Protein AF-A0A8T2IB88-F1 (afdb_monomer_lite)

Foldseek 3Di:
DVVLLQVLLQEELVVSLVVVLVVLVVVLVVVLVVVVVVVVVVVVVVVVVVPPPDDDDDDDDDDDDDDDDDDDDDDDDDDDDDPDVCPVVNVVVVVVVVVVVVVSVVLSVLVSVLVSVLSSQSSVLSLQLFCPSDPVSVVVLVVCCVVCVVPPPCPDRVNSNVVSVVVSVVSNVVVVVVSCCVRVPD

Organism: NCBI:txid247094

Secondary structure (DSSP, 8-state):
-HHHHHHHHHS-HHHHHHHHHHHHHHHHHHHHHHHHHHHHHHHHHHHHTTSSS----------------------------------HHHHHHHHHHHHHHHHHHHHHHHHHHHHHHHHHHHHHHHTTSSGGGSHHHHHHHHHHHHH-TTS-S-S-HHHHHHHHHHHHHHHHHHHHHHHHHHHH--

Radius of gyration: 28.81 Å; chains: 1; bounding box: 74×43×74 Å

Structure (mmCIF, N/CA/C/O backbone):
data_AF-A0A8T2IB88-F1
#
_entry.id   AF-A0A8T2IB88-F1
#
loop_
_atom_site.group_PDB
_atom_site.id
_atom_site.type_symbol
_atom_site.label_atom_id
_atom_site.label_alt_id
_atom_site.label_comp_id
_atom_site.label_asym_id
_atom_site.label_entity_id
_atom_site.label_seq_id
_atom_site.pdbx_PDB_ins_code
_atom_site.Cartn_x
_atom_site.Cartn_y
_atom_site.Cartn_z
_atom_site.occupancy
_atom_site.B_iso_or_equiv
_atom_site.auth_seq_id
_atom_site.auth_comp_id
_atom_site.auth_asym_id
_atom_site.auth_atom_id
_atom_site.pdbx_PDB_model_num
ATOM 1 N N . MET A 1 1 ? -0.465 -5.955 -3.921 1.00 89.88 1 MET A N 1
ATOM 2 C CA . MET A 1 1 ? -1.757 -5.593 -3.293 1.00 89.88 1 MET A CA 1
ATOM 3 C C . MET A 1 1 ? -2.020 -6.392 -2.023 1.00 89.88 1 MET A C 1
ATOM 5 O O . MET A 1 1 ? -2.102 -5.782 -0.969 1.00 89.88 1 MET A O 1
ATOM 9 N N . VAL A 1 2 ? -2.064 -7.731 -2.076 1.00 92.62 2 VAL A N 1
ATOM 10 C CA . VAL A 1 2 ? -2.367 -8.585 -0.902 1.00 92.62 2 VAL A CA 1
ATOM 11 C C . VAL A 1 2 ? -1.482 -8.292 0.318 1.00 92.62 2 VAL A C 1
ATOM 13 O O . VAL A 1 2 ? -2.005 -8.041 1.396 1.00 92.62 2 VAL A O 1
ATOM 16 N N . VAL A 1 3 ? -0.155 -8.247 0.145 1.00 93.69 3 VAL A N 1
ATOM 17 C CA . VAL A 1 3 ? 0.789 -7.968 1.247 1.00 93.69 3 VAL A CA 1
ATOM 18 C C . VAL A 1 3 ? 0.534 -6.595 1.874 1.00 93.69 3 VAL A C 1
ATOM 20 O O . VAL A 1 3 ? 0.468 -6.469 3.091 1.00 93.69 3 VAL A O 1
ATOM 23 N N . THR A 1 4 ? 0.336 -5.569 1.044 1.00 94.50 4 THR A N 1
ATOM 24 C CA . THR A 1 4 ? 0.032 -4.207 1.496 1.00 94.50 4 THR A CA 1
ATOM 25 C C . THR A 1 4 ? -1.273 -4.161 2.291 1.00 94.50 4 THR A C 1
ATOM 27 O O . THR A 1 4 ? -1.300 -3.576 3.366 1.00 94.50 4 THR A O 1
ATOM 30 N N . ALA A 1 5 ? -2.336 -4.814 1.812 1.00 94.25 5 ALA A N 1
ATOM 31 C CA . ALA A 1 5 ? -3.612 -4.870 2.524 1.00 94.25 5 ALA A CA 1
ATOM 32 C C . ALA A 1 5 ? -3.492 -5.614 3.863 1.00 94.25 5 ALA A C 1
ATOM 34 O O . ALA A 1 5 ? -4.027 -5.163 4.871 1.00 94.25 5 ALA A O 1
ATOM 35 N N . PHE A 1 6 ? -2.732 -6.712 3.894 1.00 93.56 6 PHE A N 1
ATOM 36 C CA . PHE A 1 6 ? -2.493 -7.475 5.115 1.00 93.56 6 PHE A CA 1
ATOM 37 C C . PHE A 1 6 ? -1.714 -6.676 6.165 1.00 93.56 6 PHE A C 1
ATOM 39 O O . PHE A 1 6 ? -2.091 -6.679 7.330 1.00 93.56 6 PHE A O 1
ATOM 46 N N . LEU A 1 7 ? -0.656 -5.954 5.781 1.00 92.75 7 LEU A N 1
ATOM 47 C CA . LEU A 1 7 ? 0.060 -5.100 6.735 1.00 92.75 7 LEU A CA 1
ATOM 48 C C . LEU A 1 7 ? -0.817 -3.949 7.237 1.00 92.75 7 LEU A C 1
ATOM 50 O O . LEU A 1 7 ? -0.821 -3.663 8.432 1.00 92.75 7 LEU A O 1
ATOM 54 N N . SER A 1 8 ? -1.610 -3.344 6.348 1.00 93.62 8 SER A N 1
ATOM 55 C CA . SER A 1 8 ? -2.508 -2.234 6.692 1.00 93.62 8 SER A CA 1
ATOM 56 C C . SER A 1 8 ? -3.683 -2.632 7.586 1.00 93.62 8 SER A C 1
ATOM 58 O O . SER A 1 8 ? -4.371 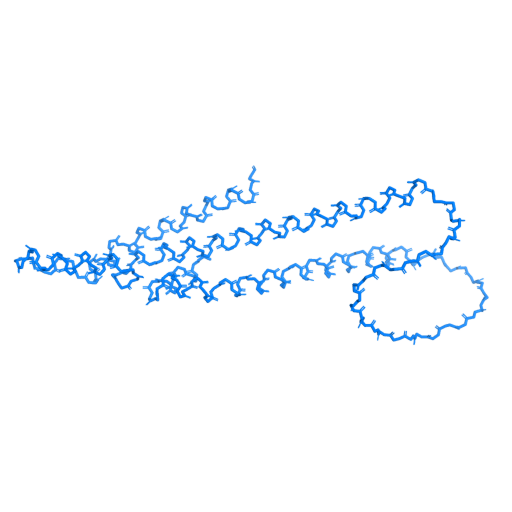-1.777 8.128 1.00 93.62 8 SER A O 1
ATOM 60 N N . MET A 1 9 ? -3.934 -3.929 7.748 1.00 92.38 9 MET A N 1
ATOM 61 C CA . MET A 1 9 ? -4.892 -4.427 8.728 1.00 92.38 9 MET A CA 1
ATOM 62 C C . MET A 1 9 ? -4.391 -4.211 10.166 1.00 92.38 9 MET A C 1
ATOM 64 O O . MET A 1 9 ? -5.177 -3.990 11.085 1.00 92.38 9 MET A O 1
ATOM 68 N N . TRP A 1 10 ? -3.083 -4.302 10.390 1.00 90.38 10 TRP A N 1
ATOM 69 C CA . TRP A 1 10 ? -2.493 -4.239 11.732 1.00 90.38 10 TRP A CA 1
ATOM 70 C C . TRP A 1 10 ? -1.822 -2.897 12.011 1.00 90.38 10 TRP A C 1
ATOM 72 O O . TRP A 1 10 ? -1.697 -2.485 13.162 1.00 90.38 10 TRP A O 1
ATOM 82 N N . ILE A 1 11 ? -1.394 -2.221 10.950 1.00 89.56 11 ILE A N 1
ATOM 83 C CA . ILE A 1 11 ? -0.665 -0.958 10.970 1.00 89.56 11 ILE A CA 1
ATOM 84 C C . ILE A 1 11 ? -1.521 0.106 10.275 1.00 89.56 11 ILE A C 1
ATOM 86 O O . ILE A 1 11 ? -2.356 -0.208 9.436 1.00 89.56 11 ILE A O 1
ATOM 90 N N . SER A 1 12 ? -1.307 1.385 10.584 1.00 90.38 12 SER A N 1
ATOM 91 C CA . SER A 1 12 ? -2.026 2.468 9.909 1.00 90.38 12 SER A CA 1
ATOM 92 C C . SER A 1 12 ? -1.757 2.512 8.395 1.00 90.38 12 SER A C 1
ATOM 94 O O . SER A 1 12 ? -0.654 2.222 7.916 1.00 90.38 12 SER A O 1
ATOM 96 N N . ASN A 1 13 ? -2.760 2.957 7.631 1.00 92.00 13 ASN A N 1
ATOM 97 C CA . ASN A 1 13 ? -2.681 3.082 6.169 1.00 92.00 13 ASN A CA 1
ATOM 98 C C . ASN A 1 13 ? -1.503 3.959 5.709 1.00 92.00 13 ASN A C 1
ATOM 100 O O . ASN A 1 13 ? -0.810 3.625 4.744 1.00 92.00 13 ASN A O 1
ATOM 104 N N . THR A 1 14 ? -1.242 5.062 6.420 1.00 92.50 14 THR A N 1
ATOM 105 C CA . THR A 1 14 ? -0.141 5.986 6.111 1.00 92.50 14 THR A CA 1
ATOM 106 C C . THR A 1 14 ? 1.219 5.321 6.297 1.00 92.50 14 THR A C 1
ATOM 108 O O . THR A 1 14 ? 2.061 5.407 5.406 1.00 92.50 14 THR A O 1
ATOM 111 N N . ALA A 1 15 ? 1.432 4.616 7.413 1.00 93.19 15 ALA A N 1
ATOM 112 C CA . ALA A 1 15 ? 2.696 3.931 7.673 1.00 93.19 15 ALA A CA 1
ATOM 113 C C . ALA A 1 15 ? 2.935 2.798 6.665 1.00 93.19 15 ALA A C 1
ATOM 115 O O . ALA A 1 15 ? 4.022 2.693 6.099 1.00 93.19 15 ALA A O 1
ATOM 116 N N . THR A 1 16 ? 1.899 2.015 6.359 1.00 94.12 16 THR A N 1
ATOM 117 C CA . THR A 1 16 ? 1.983 0.944 5.358 1.00 94.12 16 THR A CA 1
ATOM 118 C C . THR A 1 16 ? 2.341 1.487 3.974 1.00 94.12 16 THR A C 1
ATOM 120 O O . THR A 1 16 ? 3.211 0.938 3.300 1.00 94.12 16 THR A O 1
ATOM 123 N N . THR A 1 17 ? 1.722 2.595 3.557 1.00 94.12 17 THR A N 1
ATOM 124 C CA . THR A 1 17 ? 2.010 3.236 2.263 1.00 94.12 17 THR A CA 1
ATOM 125 C C . THR A 1 17 ? 3.437 3.782 2.216 1.00 94.12 17 THR A C 1
ATOM 127 O O . THR A 1 17 ? 4.157 3.526 1.252 1.00 94.12 17 THR A O 1
ATOM 130 N N . ALA A 1 18 ? 3.876 4.472 3.272 1.00 94.81 18 ALA A N 1
ATOM 131 C CA . ALA A 1 18 ? 5.227 5.021 3.365 1.00 94.81 18 ALA A CA 1
ATOM 132 C C . ALA A 1 18 ? 6.314 3.933 3.296 1.00 94.81 18 ALA A C 1
ATOM 134 O O . ALA A 1 18 ? 7.364 4.158 2.701 1.00 94.81 18 ALA A O 1
ATOM 135 N N . MET A 1 19 ? 6.053 2.745 3.851 1.00 94.88 19 MET A N 1
ATOM 136 C CA . MET A 1 19 ? 6.965 1.599 3.761 1.00 94.88 19 MET A CA 1
ATOM 137 C C . MET A 1 19 ? 6.926 0.920 2.388 1.00 94.88 19 MET A C 1
ATOM 139 O O . MET A 1 19 ? 7.962 0.522 1.860 1.00 94.88 19 MET A O 1
ATOM 143 N N . MET A 1 20 ? 5.738 0.770 1.800 1.00 94.50 20 M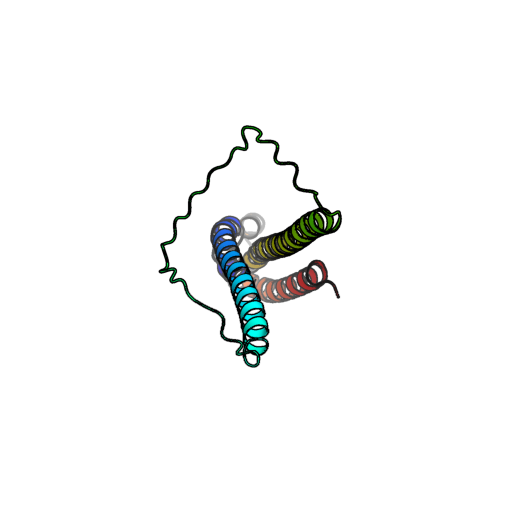ET A N 1
ATOM 144 C CA . MET A 1 20 ? 5.552 -0.018 0.578 1.00 94.50 20 MET A CA 1
ATOM 145 C C . MET A 1 20 ? 5.894 0.733 -0.708 1.00 94.50 20 MET A C 1
ATOM 147 O O . MET A 1 20 ? 6.270 0.086 -1.684 1.00 94.50 20 MET A O 1
ATOM 151 N N . ILE A 1 21 ? 5.799 2.067 -0.738 1.00 93.25 21 ILE A N 1
ATOM 152 C CA . ILE A 1 21 ? 6.129 2.847 -1.941 1.00 93.25 21 ILE A CA 1
ATOM 153 C C . ILE A 1 21 ? 7.610 2.703 -2.344 1.00 93.25 21 ILE A C 1
ATOM 155 O O . ILE A 1 21 ? 7.847 2.336 -3.495 1.00 93.25 21 ILE A O 1
ATOM 159 N N . PRO A 1 22 ? 8.604 2.894 -1.453 1.00 92.94 22 PRO A N 1
ATOM 160 C CA . PRO A 1 22 ? 10.012 2.713 -1.816 1.00 92.94 22 PRO A CA 1
ATOM 161 C C . PRO A 1 22 ? 10.334 1.281 -2.263 1.00 92.94 22 PRO A C 1
ATOM 163 O O . PRO A 1 22 ? 11.085 1.079 -3.213 1.00 92.94 22 PRO A O 1
ATOM 166 N N . ILE A 1 23 ? 9.720 0.276 -1.624 1.00 93.19 23 ILE A N 1
ATOM 167 C CA . ILE A 1 23 ? 9.876 -1.137 -2.006 1.00 93.19 23 ILE A CA 1
ATOM 168 C C . ILE A 1 23 ? 9.337 -1.364 -3.420 1.00 93.19 23 ILE A C 1
ATOM 170 O O . ILE A 1 23 ? 9.992 -1.994 -4.247 1.00 93.19 23 ILE A O 1
ATOM 174 N N . ALA A 1 24 ? 8.153 -0.830 -3.714 1.00 92.12 24 ALA A N 1
ATOM 175 C CA . ALA A 1 24 ? 7.556 -0.933 -5.035 1.00 92.12 24 ALA A CA 1
ATOM 176 C C . ALA A 1 24 ? 8.417 -0.256 -6.113 1.00 92.12 24 ALA A C 1
ATOM 178 O O . ALA A 1 24 ? 8.583 -0.820 -7.192 1.00 92.12 24 ALA A O 1
ATOM 179 N N . GLN A 1 25 ? 8.994 0.912 -5.816 1.00 90.25 25 GLN A N 1
ATOM 180 C CA . GLN A 1 25 ? 9.905 1.611 -6.727 1.00 90.25 25 GLN A CA 1
ATOM 181 C C . GLN A 1 25 ? 11.167 0.790 -7.000 1.00 90.25 25 GLN A C 1
ATOM 183 O O . GLN A 1 25 ? 11.501 0.570 -8.161 1.00 90.25 25 GLN A O 1
ATOM 188 N N . ALA A 1 26 ? 11.800 0.246 -5.958 1.00 93.56 26 ALA A N 1
ATOM 189 C CA . ALA A 1 26 ? 12.986 -0.594 -6.107 1.00 93.56 26 ALA A CA 1
ATOM 190 C C . ALA A 1 26 ? 12.715 -1.842 -6.968 1.00 93.56 26 ALA A C 1
ATOM 192 O O . ALA A 1 26 ? 13.531 -2.210 -7.812 1.00 93.56 26 ALA A O 1
ATOM 193 N N . VAL A 1 27 ? 11.551 -2.482 -6.800 1.00 92.06 27 VAL A N 1
ATOM 194 C CA . VAL A 1 27 ? 11.149 -3.617 -7.648 1.00 92.06 27 VAL A CA 1
ATOM 195 C C . VAL A 1 27 ? 10.947 -3.171 -9.097 1.00 92.06 27 VAL A C 1
ATOM 197 O O . VAL A 1 27 ? 11.401 -3.855 -10.011 1.00 92.06 27 VAL A O 1
ATOM 200 N N . LEU A 1 28 ? 10.317 -2.018 -9.335 1.00 89.56 28 LEU A N 1
ATOM 201 C CA . LEU A 1 28 ? 10.118 -1.505 -10.693 1.00 89.56 28 LEU A CA 1
ATOM 202 C C . LEU A 1 28 ? 11.426 -1.147 -11.399 1.00 89.56 28 LEU A C 1
ATOM 204 O O . LEU A 1 28 ? 11.569 -1.428 -12.588 1.00 89.56 28 LEU A O 1
ATOM 208 N N . GLU A 1 29 ? 12.385 -0.569 -10.681 1.00 89.00 29 GLU A N 1
ATOM 209 C CA . GLU A 1 29 ? 13.720 -0.278 -11.211 1.00 89.00 29 GLU A CA 1
ATOM 210 C C . GLU A 1 29 ? 14.463 -1.560 -11.602 1.00 89.00 29 GLU A C 1
ATOM 212 O O . GLU A 1 29 ? 15.104 -1.617 -12.657 1.00 89.00 29 GLU A O 1
ATOM 217 N N . GLN A 1 30 ? 14.335 -2.623 -10.802 1.00 90.88 30 GLN A N 1
ATOM 218 C CA . GLN A 1 30 ? 14.911 -3.929 -11.126 1.00 90.88 30 GLN A CA 1
ATOM 219 C C . GLN A 1 30 ? 14.253 -4.569 -12.352 1.00 90.88 30 GLN A C 1
ATOM 221 O O . GLN A 1 30 ? 14.957 -5.147 -13.185 1.00 90.88 30 GLN A O 1
ATOM 226 N N . LEU A 1 31 ? 12.929 -4.451 -12.492 1.00 88.88 31 LEU A N 1
ATOM 227 C CA . LEU A 1 31 ? 12.202 -4.954 -13.660 1.00 88.88 31 LEU A CA 1
ATOM 228 C C . LEU A 1 31 ? 12.637 -4.222 -14.935 1.00 88.88 31 LEU A C 1
ATOM 230 O O . LEU A 1 31 ? 13.016 -4.874 -15.906 1.00 88.88 31 LEU A O 1
ATOM 234 N N . TYR A 1 32 ? 12.696 -2.890 -14.899 1.00 86.75 32 TYR A N 1
ATOM 235 C CA . TYR A 1 32 ? 13.140 -2.081 -16.037 1.00 86.75 32 TYR A CA 1
ATOM 236 C C . TYR A 1 32 ? 14.591 -2.392 -16.440 1.00 86.75 32 TYR A C 1
ATOM 238 O O . TYR A 1 32 ? 14.895 -2.624 -17.612 1.00 86.75 32 TYR A O 1
ATOM 246 N N . SER A 1 33 ? 15.485 -2.501 -15.452 1.00 86.12 33 SER A N 1
ATOM 247 C CA . SER A 1 33 ? 16.889 -2.873 -15.678 1.00 86.12 33 SER A CA 1
ATOM 248 C C . SER A 1 33 ? 17.041 -4.278 -16.273 1.00 86.12 33 SER A C 1
ATOM 250 O O . SER A 1 33 ? 18.004 -4.557 -16.990 1.00 86.12 33 SER A O 1
ATOM 252 N N . SER A 1 34 ? 16.114 -5.187 -15.962 1.00 87.44 34 SER A N 1
ATOM 253 C CA . SER A 1 34 ? 16.112 -6.555 -16.487 1.00 87.44 34 SER A CA 1
ATOM 254 C C . SER A 1 34 ? 15.649 -6.599 -17.945 1.00 87.44 34 SER A C 1
ATOM 256 O O . SER A 1 34 ? 16.287 -7.270 -18.756 1.00 87.44 34 SER A O 1
ATOM 258 N N . GLU A 1 35 ? 14.612 -5.836 -18.309 1.00 82.50 35 GLU A N 1
ATOM 259 C CA . GLU A 1 35 ? 14.147 -5.712 -19.700 1.00 82.50 35 GLU A CA 1
ATOM 260 C C . GLU A 1 35 ? 15.239 -5.156 -20.623 1.00 82.50 35 GLU A C 1
ATOM 262 O O . GLU A 1 35 ? 15.422 -5.636 -21.745 1.00 82.50 35 GLU A O 1
ATOM 267 N N . GLU A 1 36 ? 16.018 -4.181 -20.148 1.00 79.31 36 GLU A N 1
ATOM 268 C CA . GLU A 1 36 ? 17.096 -3.584 -20.936 1.00 79.31 36 GLU A CA 1
ATOM 269 C C . GLU A 1 36 ? 18.233 -4.583 -21.219 1.00 79.31 36 GLU A C 1
ATOM 271 O O . GLU A 1 36 ? 18.754 -4.638 -22.337 1.00 79.31 36 GLU A O 1
ATOM 276 N N . LYS A 1 37 ? 18.588 -5.424 -20.236 1.00 78.62 37 LYS A N 1
ATOM 277 C CA . LYS A 1 37 ? 19.604 -6.481 -20.390 1.00 78.62 37 LYS A CA 1
ATOM 278 C C . LYS A 1 37 ? 19.161 -7.567 -21.365 1.00 78.62 37 LYS A C 1
ATOM 280 O O . LYS A 1 37 ? 19.954 -7.984 -22.206 1.00 78.62 37 LYS A O 1
ATOM 285 N N . VAL A 1 38 ? 17.905 -8.009 -21.274 1.00 81.00 38 VAL A N 1
ATOM 286 C CA . VAL A 1 38 ? 17.342 -9.011 -22.193 1.00 81.00 38 VAL A CA 1
ATOM 287 C C . VAL A 1 38 ? 17.329 -8.476 -23.623 1.00 81.00 38 VAL A C 1
ATOM 289 O O . VAL A 1 38 ? 17.762 -9.175 -24.537 1.00 81.00 38 VAL A O 1
ATOM 292 N N . ASN A 1 39 ? 16.920 -7.220 -23.816 1.00 75.62 39 ASN A N 1
ATOM 293 C CA . ASN A 1 39 ? 16.900 -6.591 -25.135 1.00 75.62 39 ASN A CA 1
ATOM 294 C C . ASN A 1 39 ? 18.317 -6.487 -25.738 1.00 75.62 39 ASN A C 1
ATOM 296 O O . ASN A 1 39 ? 18.539 -6.922 -26.865 1.00 75.62 39 ASN A O 1
ATOM 300 N N . LYS A 1 40 ? 19.310 -6.028 -24.958 1.00 74.19 40 LYS A N 1
ATOM 301 C CA . LYS A 1 40 ? 20.722 -5.979 -25.392 1.00 74.19 40 LYS A CA 1
ATOM 302 C C . LYS A 1 40 ? 21.282 -7.365 -25.727 1.00 74.19 40 LYS A C 1
ATOM 304 O O . LYS A 1 40 ? 21.953 -7.523 -26.743 1.00 74.19 40 LYS A O 1
ATOM 309 N N . ASN A 1 41 ? 20.982 -8.382 -24.919 1.00 71.62 41 ASN A N 1
ATOM 310 C CA . ASN A 1 41 ? 21.438 -9.748 -25.179 1.00 71.62 41 ASN A CA 1
ATOM 311 C C . ASN A 1 41 ? 20.790 -10.348 -26.427 1.00 71.62 41 ASN A C 1
ATOM 313 O O . ASN A 1 41 ? 21.475 -11.046 -27.171 1.00 71.62 41 ASN A O 1
ATOM 317 N N . SER A 1 42 ? 19.511 -10.061 -26.684 1.00 61.94 42 SER A N 1
ATOM 318 C CA . SER A 1 42 ? 18.811 -10.522 -27.885 1.00 61.94 42 SER A CA 1
ATOM 319 C C . SER A 1 42 ? 19.404 -9.893 -29.150 1.00 61.94 42 SER A C 1
ATOM 321 O O . SER A 1 42 ? 19.744 -10.620 -30.076 1.00 61.94 42 SER A O 1
ATOM 323 N N . VAL A 1 43 ? 19.676 -8.581 -29.143 1.00 58.50 43 VAL A N 1
ATOM 324 C CA . VAL A 1 43 ? 20.359 -7.878 -30.249 1.00 58.50 43 VAL A CA 1
ATOM 325 C C . VAL A 1 43 ? 21.778 -8.421 -30.481 1.00 58.50 43 VAL A C 1
ATOM 327 O O . VAL A 1 43 ? 22.194 -8.632 -31.624 1.00 58.50 43 VAL A O 1
ATOM 330 N N . ASN A 1 44 ? 22.513 -8.729 -29.410 1.00 53.91 44 ASN A N 1
ATOM 331 C CA . ASN A 1 44 ? 23.854 -9.309 -29.511 1.00 53.91 44 ASN A CA 1
ATOM 332 C C . ASN A 1 44 ? 23.841 -10.769 -30.008 1.00 53.91 44 ASN A C 1
ATOM 334 O O . ASN A 1 44 ? 24.767 -11.178 -30.710 1.00 53.91 44 ASN A O 1
ATOM 338 N N . SER A 1 45 ? 22.797 -11.551 -29.706 1.00 49.09 45 SER A N 1
ATOM 339 C CA . SER A 1 45 ? 22.650 -12.936 -30.191 1.00 49.09 45 SER A CA 1
ATOM 340 C C . SER A 1 45 ? 22.144 -13.011 -31.637 1.00 49.09 45 SER A C 1
ATOM 342 O O . SER A 1 45 ? 22.663 -13.827 -32.393 1.00 49.09 45 SER A O 1
ATOM 344 N N . THR A 1 46 ? 21.292 -12.084 -32.100 1.00 44.56 46 THR A N 1
ATOM 345 C CA . THR A 1 46 ? 20.967 -11.974 -33.544 1.00 44.56 46 THR A CA 1
ATOM 346 C C . THR A 1 46 ? 22.154 -11.471 -34.375 1.00 44.56 46 THR A C 1
ATOM 348 O O . THR A 1 46 ? 22.279 -11.798 -35.553 1.00 44.56 46 THR A O 1
ATOM 351 N N . THR A 1 47 ? 23.059 -10.700 -33.765 1.00 42.97 47 THR A N 1
ATOM 352 C CA . THR A 1 47 ? 24.316 -10.265 -34.401 1.00 42.97 47 THR A CA 1
ATOM 353 C C . THR A 1 47 ? 25.390 -11.362 -34.389 1.00 42.97 47 THR A C 1
ATOM 355 O O . THR A 1 47 ? 26.323 -11.311 -35.191 1.00 42.97 47 THR A O 1
ATOM 358 N N . SER A 1 48 ? 25.260 -12.369 -33.518 1.00 37.59 48 SER A N 1
ATOM 359 C CA . SER A 1 48 ? 26.169 -13.524 -33.469 1.00 37.59 48 SER A CA 1
ATOM 360 C C . SER A 1 48 ? 25.760 -14.617 -34.464 1.00 37.59 48 SER A C 1
ATOM 362 O O . SER A 1 48 ? 26.631 -15.203 -35.092 1.00 37.59 48 SER A O 1
ATOM 364 N N . GLU A 1 49 ? 24.462 -14.801 -34.735 1.00 35.78 49 GLU A N 1
ATOM 365 C CA . GLU A 1 49 ? 23.985 -15.715 -35.794 1.00 35.78 49 GLU A CA 1
ATOM 366 C C . GLU A 1 49 ? 24.208 -15.188 -37.229 1.00 35.78 49 GLU A C 1
ATOM 368 O O . GLU A 1 49 ? 24.089 -15.937 -38.194 1.00 35.78 49 GLU A O 1
ATOM 373 N N . LYS A 1 50 ? 24.595 -13.915 -37.396 1.00 32.09 50 LYS A N 1
ATOM 374 C CA . LYS A 1 50 ? 25.017 -13.340 -38.690 1.00 32.09 50 LYS A CA 1
ATOM 375 C C . LYS A 1 50 ? 26.533 -13.173 -38.846 1.00 32.09 50 LYS A C 1
ATOM 377 O O . LYS A 1 50 ? 26.967 -12.552 -39.812 1.00 32.09 50 LYS A O 1
ATOM 382 N N . ARG A 1 51 ? 27.353 -13.707 -37.932 1.00 36.41 51 ARG A N 1
ATOM 383 C CA . ARG A 1 51 ? 28.821 -13.547 -37.979 1.00 36.41 51 ARG A CA 1
ATOM 384 C C . ARG A 1 51 ? 29.626 -14.838 -38.158 1.00 36.41 51 ARG A C 1
ATOM 386 O O . ARG A 1 51 ? 30.813 -14.850 -37.856 1.00 36.41 51 ARG A O 1
ATOM 393 N N . GLU A 1 52 ? 29.028 -15.880 -38.736 1.00 33.06 52 GLU A N 1
ATOM 394 C CA . GLU A 1 52 ? 29.730 -17.136 -39.051 1.00 33.06 52 GLU A CA 1
ATOM 395 C C . GLU A 1 52 ? 29.542 -17.603 -40.511 1.00 33.06 52 GLU A C 1
ATOM 397 O O . GLU A 1 52 ? 29.193 -18.748 -40.761 1.00 33.06 52 GLU A O 1
ATOM 402 N N . TYR A 1 53 ? 29.776 -16.720 -41.498 1.00 31.30 53 TYR A N 1
ATOM 403 C CA . TYR A 1 53 ? 30.203 -17.118 -42.859 1.00 31.30 53 TYR A CA 1
ATOM 404 C C . TYR A 1 53 ? 30.804 -15.959 -43.683 1.00 31.30 53 TYR A C 1
ATOM 406 O O . TYR A 1 53 ? 30.442 -15.751 -44.829 1.00 31.30 53 TYR A O 1
ATOM 414 N N . GLU A 1 54 ? 31.783 -15.206 -43.180 1.00 29.97 54 GLU A N 1
ATOM 415 C CA . GLU A 1 54 ? 32.678 -14.510 -44.125 1.00 29.97 54 GLU A CA 1
ATOM 416 C C . GLU A 1 54 ? 34.084 -14.375 -43.547 1.00 29.97 54 GLU A C 1
ATOM 418 O O . GLU A 1 54 ? 34.460 -13.390 -42.918 1.00 29.97 54 GLU A O 1
ATOM 423 N N . THR A 1 55 ? 34.880 -15.428 -43.741 1.00 29.14 55 THR A N 1
ATOM 424 C CA . THR A 1 55 ? 36.337 -15.323 -43.661 1.00 29.14 55 THR A CA 1
ATOM 425 C C . THR A 1 55 ? 36.825 -14.714 -44.970 1.00 29.14 55 THR A C 1
ATOM 427 O O . THR A 1 55 ? 36.951 -15.422 -45.964 1.00 29.14 55 THR A O 1
ATOM 430 N N . THR A 1 56 ? 37.138 -13.419 -44.964 1.00 28.64 56 THR A N 1
ATOM 431 C CA . THR A 1 56 ? 38.085 -12.847 -45.928 1.00 28.64 56 THR A CA 1
ATOM 432 C C . THR A 1 56 ? 39.213 -12.175 -45.157 1.00 28.64 56 THR A C 1
ATOM 434 O O . THR A 1 56 ? 39.022 -11.211 -44.421 1.00 28.64 56 THR A O 1
ATOM 437 N N . MET A 1 57 ? 40.403 -12.750 -45.303 1.00 38.81 57 MET A N 1
ATOM 438 C CA . MET A 1 57 ? 41.659 -12.294 -44.718 1.00 38.81 57 MET A CA 1
ATOM 439 C C . MET A 1 57 ? 42.115 -10.991 -45.386 1.00 38.81 57 MET A C 1
ATOM 441 O O . MET A 1 57 ? 42.490 -11.044 -46.553 1.00 38.81 57 MET A O 1
ATOM 445 N N . VAL A 1 58 ? 42.196 -9.862 -44.667 1.00 35.06 58 VAL A N 1
ATOM 446 C CA . VAL A 1 58 ? 43.076 -8.737 -45.055 1.00 35.06 58 VAL A CA 1
ATOM 447 C C . VAL A 1 58 ? 43.675 -8.043 -43.822 1.00 35.06 58 VAL A C 1
ATOM 449 O O . VAL A 1 58 ? 43.033 -7.263 -43.133 1.00 35.06 58 VAL A O 1
ATOM 452 N N . ASN A 1 59 ? 44.953 -8.355 -43.600 1.00 33.22 59 ASN A N 1
ATOM 453 C CA . ASN A 1 59 ? 46.054 -7.472 -43.205 1.00 33.22 59 ASN A CA 1
ATOM 454 C C . ASN A 1 59 ? 45.896 -6.505 -42.002 1.00 33.22 59 ASN A C 1
ATOM 456 O O . ASN A 1 59 ? 45.572 -5.334 -42.155 1.00 33.22 59 ASN A O 1
ATOM 460 N N . GLY A 1 60 ? 46.325 -6.986 -40.830 1.00 39.06 60 GLY A N 1
ATOM 461 C CA . GLY A 1 60 ? 47.355 -6.331 -40.010 1.00 39.06 60 GLY A CA 1
ATOM 462 C C . GLY A 1 60 ? 47.096 -4.935 -39.427 1.00 39.06 60 GLY A C 1
ATOM 463 O O . GLY A 1 60 ? 47.594 -3.953 -39.963 1.00 39.06 60 GLY A O 1
ATOM 464 N N . ASN A 1 61 ? 46.518 -4.869 -38.223 1.00 27.86 61 ASN A N 1
ATOM 465 C CA . ASN A 1 61 ? 47.118 -4.195 -37.058 1.00 27.86 61 ASN A CA 1
ATOM 466 C C . ASN A 1 61 ? 46.300 -4.445 -35.774 1.00 27.86 61 ASN A C 1
ATOM 468 O O . ASN A 1 61 ? 45.087 -4.615 -35.772 1.00 27.86 61 ASN A O 1
ATOM 472 N N . MET A 1 62 ? 47.034 -4.557 -34.672 1.00 30.56 62 MET A N 1
ATOM 473 C CA . MET A 1 62 ? 46.590 -4.996 -33.353 1.00 30.56 62 MET A CA 1
ATOM 474 C C . MET A 1 62 ? 46.023 -3.819 -32.552 1.00 30.56 62 MET A C 1
ATOM 476 O O . MET A 1 62 ? 46.708 -2.813 -32.393 1.00 30.56 62 MET A O 1
ATOM 480 N N . THR A 1 63 ? 44.829 -3.959 -31.973 1.00 28.38 63 THR A N 1
ATOM 481 C CA . THR A 1 63 ? 44.365 -3.071 -30.894 1.00 28.38 63 THR A CA 1
ATOM 482 C C . THR A 1 63 ? 43.955 -3.888 -29.668 1.00 28.38 63 THR A C 1
ATOM 484 O O . THR A 1 63 ? 43.053 -4.720 -29.707 1.00 28.38 63 THR A O 1
ATOM 487 N N . ILE A 1 64 ? 44.701 -3.673 -28.583 1.00 31.66 64 ILE A N 1
ATOM 488 C CA . ILE A 1 64 ? 44.500 -4.222 -27.234 1.00 31.66 64 ILE A CA 1
ATOM 489 C C . ILE A 1 64 ? 43.503 -3.306 -26.488 1.00 31.66 64 ILE A C 1
ATOM 491 O O . ILE A 1 64 ? 43.531 -2.094 -26.714 1.00 31.66 64 ILE A O 1
ATOM 495 N N . PRO A 1 65 ? 42.611 -3.840 -25.627 1.00 37.88 65 PRO A N 1
ATOM 496 C CA . PRO A 1 65 ? 41.466 -3.101 -25.100 1.00 37.88 65 PRO A CA 1
ATOM 497 C C . PRO A 1 65 ? 41.851 -2.215 -23.908 1.00 37.88 65 PRO A C 1
ATOM 499 O O . PRO A 1 65 ? 42.629 -2.628 -23.049 1.00 37.88 65 PRO A O 1
ATOM 502 N N . ALA A 1 66 ? 41.256 -1.023 -23.806 1.00 32.03 66 ALA A N 1
ATOM 503 C CA . ALA A 1 66 ? 41.428 -0.135 -22.656 1.00 32.03 66 ALA A CA 1
ATOM 504 C C . ALA A 1 66 ? 40.079 0.388 -22.123 1.00 32.03 66 ALA A C 1
ATOM 506 O O . ALA A 1 66 ? 39.455 1.265 -22.705 1.00 32.03 66 ALA A O 1
ATOM 507 N N . GLN A 1 67 ? 39.670 -0.241 -21.016 1.00 25.53 67 GLN A N 1
ATOM 508 C CA . GLN A 1 67 ? 39.078 0.283 -19.773 1.00 25.53 67 GLN A CA 1
ATOM 509 C C . GLN A 1 67 ? 37.907 1.291 -19.772 1.00 25.53 67 GLN A C 1
ATOM 511 O O . GLN A 1 67 ? 37.918 2.366 -20.354 1.00 25.53 67 GLN A O 1
ATOM 516 N N . SER A 1 68 ? 36.927 0.927 -18.940 1.00 34.00 68 SER A N 1
ATOM 517 C CA . SER A 1 68 ? 35.755 1.672 -18.481 1.00 34.00 68 SER A CA 1
ATOM 518 C C . SER A 1 68 ? 36.081 2.956 -17.712 1.00 34.00 68 SER A C 1
ATOM 520 O O . SER A 1 68 ? 36.824 2.900 -16.730 1.00 34.00 68 SER A O 1
ATOM 522 N N . GLN A 1 69 ? 35.384 4.055 -18.016 1.00 24.02 69 GLN A N 1
ATOM 523 C CA . GLN A 1 69 ? 35.192 5.142 -17.055 1.00 24.02 69 GLN A CA 1
ATOM 524 C C . GLN A 1 69 ? 33.833 5.823 -17.272 1.00 24.02 69 GLN A C 1
ATOM 526 O O . GLN A 1 69 ? 33.576 6.431 -18.307 1.00 24.02 69 GLN A O 1
ATOM 531 N N . TYR A 1 70 ? 32.942 5.675 -16.289 1.00 33.62 70 TYR A N 1
ATOM 532 C CA . TYR A 1 70 ? 31.677 6.401 -16.207 1.00 33.62 70 TYR A CA 1
ATOM 533 C C . TYR A 1 70 ? 31.965 7.803 -15.655 1.00 33.62 70 TYR A C 1
ATOM 535 O O . TYR A 1 70 ? 32.424 7.924 -14.521 1.00 33.62 70 TYR A O 1
ATOM 543 N N . SER A 1 71 ? 31.668 8.859 -16.412 1.00 31.09 71 SER A N 1
ATOM 544 C CA . SER A 1 71 ? 31.552 10.211 -15.854 1.00 31.09 71 SER A CA 1
ATOM 545 C C . SER A 1 71 ? 30.326 10.924 -16.412 1.00 31.09 71 SER A C 1
ATOM 547 O O . SER A 1 71 ? 30.236 11.231 -17.598 1.00 31.09 71 SER A O 1
ATOM 549 N N . LEU A 1 72 ? 29.385 11.171 -15.505 1.00 38.56 72 LEU A N 1
ATOM 550 C CA . LEU A 1 72 ? 28.225 12.034 -15.655 1.00 38.56 72 LEU A CA 1
ATOM 551 C C . LEU A 1 72 ? 28.708 13.494 -15.662 1.00 38.56 72 LEU A C 1
ATOM 553 O O . LEU A 1 72 ? 29.143 13.996 -14.628 1.00 38.56 72 LEU A O 1
ATOM 557 N N . SER A 1 73 ? 28.628 14.183 -16.800 1.00 33.59 73 SER A N 1
ATOM 558 C CA . SER A 1 73 ? 28.833 15.636 -16.861 1.00 33.59 73 SER A CA 1
ATOM 559 C C . SER A 1 73 ? 27.778 16.293 -17.750 1.00 33.59 73 SER A C 1
ATOM 561 O O . SER A 1 73 ? 27.830 16.214 -18.975 1.00 33.59 73 SER A O 1
ATOM 563 N N . LEU A 1 74 ? 26.812 16.935 -17.094 1.00 36.97 74 LEU A N 1
ATOM 564 C CA . LEU A 1 74 ? 25.888 17.907 -17.671 1.00 36.97 74 LEU A CA 1
ATOM 565 C C . LEU A 1 74 ? 26.652 19.202 -17.988 1.00 36.97 74 LEU A C 1
ATOM 567 O O . LEU A 1 74 ? 27.225 19.778 -17.066 1.00 36.97 74 LEU A O 1
ATOM 571 N N . LEU A 1 75 ? 26.642 19.627 -19.261 1.00 25.72 75 LEU A N 1
ATOM 572 C CA . LEU A 1 75 ? 26.625 21.010 -19.798 1.00 25.72 75 LEU A CA 1
ATOM 573 C C . LEU A 1 75 ? 27.176 21.016 -21.242 1.00 25.72 75 LEU A C 1
ATOM 575 O O . LEU A 1 75 ? 28.327 20.625 -21.439 1.00 25.72 75 LEU A O 1
ATOM 579 N N . PRO A 1 76 ? 26.428 21.492 -22.260 1.00 33.56 76 PRO A N 1
ATOM 580 C CA . PRO A 1 76 ? 26.994 21.729 -23.578 1.00 33.56 76 PRO A CA 1
ATOM 581 C C . PRO A 1 76 ? 27.542 23.162 -23.644 1.00 33.56 76 PRO A C 1
ATOM 583 O O . PRO A 1 76 ? 26.779 24.125 -23.582 1.00 33.56 76 PRO A O 1
ATOM 586 N N . THR A 1 77 ? 28.856 23.313 -23.823 1.00 28.16 77 THR A N 1
ATOM 587 C CA . THR A 1 77 ? 29.456 24.599 -24.209 1.00 28.16 77 THR A CA 1
ATOM 588 C C . THR A 1 77 ? 30.322 24.426 -25.453 1.00 28.16 77 THR A C 1
ATOM 590 O O . THR A 1 77 ? 31.306 23.697 -25.449 1.00 28.16 77 THR A O 1
ATOM 593 N N . GLN A 1 78 ? 29.919 25.166 -26.487 1.00 29.78 78 GLN A N 1
ATOM 594 C CA . GLN A 1 78 ? 30.642 25.597 -27.687 1.00 29.78 78 GLN A CA 1
ATOM 595 C C . GLN A 1 78 ? 31.242 24.576 -28.675 1.00 29.78 78 GLN A C 1
ATOM 597 O O . GLN A 1 78 ? 32.344 24.062 -28.529 1.00 29.78 78 GLN A O 1
ATOM 602 N N . ASN A 1 79 ? 30.543 24.499 -29.812 1.00 37.16 79 ASN A N 1
ATOM 603 C CA . ASN A 1 79 ? 30.997 24.920 -31.143 1.00 37.16 79 ASN A CA 1
ATOM 604 C C . ASN A 1 79 ? 32.408 24.495 -31.602 1.00 37.16 79 ASN A C 1
ATOM 606 O O . ASN A 1 79 ? 33.391 25.208 -31.400 1.00 37.16 79 ASN A O 1
ATOM 610 N N . LYS A 1 80 ? 32.453 23.421 -32.398 1.00 30.91 80 LYS A N 1
ATOM 611 C CA . LYS A 1 80 ? 33.352 23.312 -33.552 1.00 30.91 80 LYS A CA 1
ATOM 612 C C . LYS A 1 80 ? 32.545 22.830 -34.753 1.00 30.91 80 LYS A C 1
ATOM 614 O O . LYS A 1 80 ? 32.100 21.689 -34.800 1.00 30.91 80 LYS A O 1
ATOM 619 N N . THR A 1 81 ? 32.366 23.724 -35.717 1.00 33.56 81 THR A N 1
ATOM 620 C CA . THR A 1 81 ? 31.883 23.447 -37.071 1.00 33.56 81 THR A CA 1
ATOM 621 C C . THR A 1 81 ? 32.788 22.426 -37.756 1.00 33.56 81 THR A C 1
ATOM 623 O O . THR A 1 81 ? 33.854 22.773 -38.261 1.00 33.56 81 THR A O 1
ATOM 626 N N . HIS A 1 82 ? 32.344 21.174 -37.804 1.00 28.42 82 HIS A N 1
ATOM 627 C CA . HIS A 1 82 ? 32.698 20.250 -38.873 1.00 28.42 82 HIS A CA 1
ATOM 628 C C . HIS A 1 82 ? 31.478 20.140 -39.785 1.00 28.42 82 HIS A C 1
ATOM 630 O O . HIS A 1 82 ? 30.413 19.708 -39.351 1.00 28.42 82 HIS A O 1
ATOM 636 N 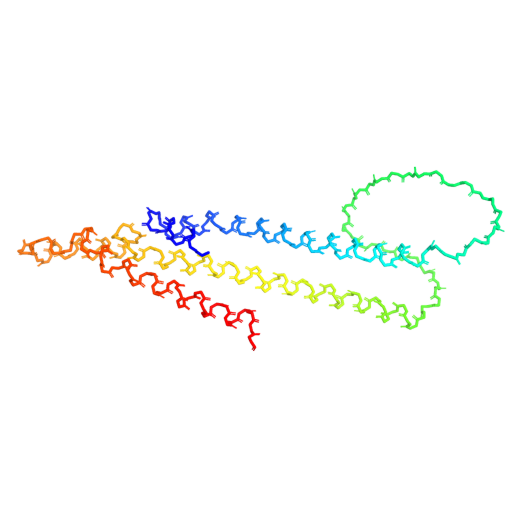N . HIS A 1 83 ? 31.630 20.565 -41.040 1.00 29.58 83 HIS A N 1
ATOM 637 C CA . HIS A 1 83 ? 30.672 20.279 -42.104 1.00 29.58 83 HIS A CA 1
ATOM 638 C C . HIS A 1 83 ? 30.688 18.771 -42.371 1.00 29.58 83 HIS A C 1
ATOM 640 O O . HIS A 1 83 ? 31.385 18.286 -43.257 1.00 29.58 83 HIS A O 1
ATOM 646 N N . VAL A 1 84 ? 29.948 18.022 -41.562 1.00 42.31 84 VAL A N 1
ATOM 647 C CA . VAL A 1 84 ? 29.515 16.673 -41.908 1.00 42.31 84 VAL A CA 1
ATOM 648 C C . VAL A 1 84 ? 28.306 16.869 -42.813 1.00 42.31 84 VAL A C 1
ATOM 650 O O . VAL A 1 84 ? 27.378 17.594 -42.454 1.00 42.31 84 VAL A O 1
ATOM 653 N N . CYS A 1 85 ? 28.340 16.301 -44.019 1.00 41.94 85 CYS A N 1
ATOM 654 C CA . CYS A 1 85 ? 27.151 16.196 -44.857 1.00 41.94 85 CYS A CA 1
ATOM 655 C C . CYS A 1 85 ? 26.167 15.303 -44.096 1.00 41.94 85 CYS A C 1
ATOM 657 O O . CYS A 1 85 ? 26.272 14.082 -44.125 1.00 41.94 85 CYS A O 1
ATOM 659 N N . PHE A 1 86 ? 25.318 15.947 -43.302 1.00 44.56 86 PHE A N 1
ATOM 660 C CA . PHE A 1 86 ? 24.339 15.322 -42.438 1.00 44.56 86 PHE A CA 1
ATOM 661 C C . PHE A 1 86 ? 23.259 14.765 -43.356 1.00 44.56 86 PHE A C 1
ATOM 663 O O . PHE A 1 86 ? 22.408 15.502 -43.862 1.00 44.56 86 PHE A O 1
ATOM 670 N N . SER A 1 87 ? 23.393 13.485 -43.698 1.00 51.03 87 SER A N 1
ATOM 671 C CA . SER A 1 87 ? 22.412 12.811 -44.532 1.00 51.03 87 SER A CA 1
ATOM 672 C C . SER A 1 87 ? 21.080 12.882 -43.797 1.00 51.03 87 SER A C 1
ATOM 674 O O . SER A 1 87 ? 21.027 12.627 -42.598 1.00 51.03 87 SER A O 1
ATOM 676 N N . GLY A 1 88 ? 19.989 13.221 -44.490 1.00 51.41 88 GLY A N 1
ATOM 677 C CA . GLY A 1 88 ? 18.657 13.276 -43.870 1.00 51.41 88 GLY A CA 1
ATOM 678 C C . GLY A 1 88 ? 18.264 11.974 -43.155 1.00 51.41 88 GLY A C 1
ATOM 679 O O . GLY A 1 88 ? 17.419 11.997 -42.274 1.00 51.41 88 GLY A O 1
ATOM 680 N N . VAL A 1 89 ? 18.926 10.862 -43.487 1.00 56.62 89 VAL A N 1
ATOM 681 C CA . VAL A 1 89 ? 18.813 9.556 -42.827 1.00 56.62 89 VAL A CA 1
ATOM 682 C C . VAL A 1 89 ? 19.347 9.574 -41.384 1.00 56.62 89 VAL A C 1
ATOM 684 O O . VAL A 1 89 ? 18.674 9.035 -40.513 1.00 56.62 89 VAL A O 1
ATOM 687 N N . ASP A 1 90 ? 20.462 10.260 -41.101 1.00 51.12 90 ASP A N 1
ATOM 688 C CA . ASP A 1 90 ? 21.040 10.352 -39.747 1.00 51.12 90 ASP A CA 1
ATOM 689 C C . ASP A 1 90 ? 20.166 11.220 -38.822 1.00 51.12 90 ASP A C 1
ATOM 691 O O . ASP A 1 90 ? 20.002 10.916 -37.644 1.00 51.12 90 ASP A O 1
ATOM 695 N N . PHE A 1 91 ? 19.547 12.287 -39.350 1.00 57.56 91 PHE A N 1
ATOM 696 C CA . PHE A 1 91 ? 18.584 13.102 -38.590 1.00 57.56 91 PHE A CA 1
ATOM 697 C C . PHE A 1 91 ? 17.322 12.314 -38.236 1.00 57.56 91 PHE A C 1
ATOM 699 O O . PHE A 1 91 ? 16.834 12.395 -37.112 1.00 57.56 91 PHE A O 1
ATOM 706 N N . ILE A 1 92 ? 16.812 11.543 -39.204 1.00 62.19 92 ILE A N 1
ATOM 707 C CA . ILE A 1 92 ? 15.627 10.705 -39.025 1.00 62.19 92 ILE A CA 1
ATOM 708 C C . ILE A 1 92 ? 15.920 9.594 -38.008 1.00 62.19 92 ILE A C 1
ATOM 710 O O . ILE A 1 92 ? 15.081 9.356 -37.147 1.00 62.19 92 ILE A O 1
ATOM 714 N N . GLU A 1 93 ? 17.095 8.952 -38.041 1.00 62.84 93 GLU A N 1
ATOM 715 C CA . GLU A 1 93 ? 17.487 7.955 -37.029 1.00 62.84 93 GLU A CA 1
ATOM 716 C C . GLU A 1 93 ? 17.602 8.553 -35.621 1.00 62.84 93 GLU A C 1
ATOM 718 O O . GLU A 1 93 ? 17.110 7.941 -34.673 1.00 62.84 93 GLU A O 1
ATOM 723 N N . ILE A 1 94 ? 18.164 9.759 -35.480 1.00 62.75 94 ILE A N 1
ATOM 724 C CA . ILE A 1 94 ? 18.254 10.456 -34.186 1.00 62.75 94 ILE A CA 1
ATOM 725 C C . ILE A 1 94 ? 16.852 10.791 -33.640 1.00 62.75 94 ILE A C 1
ATOM 727 O O . ILE A 1 94 ? 16.571 10.499 -32.477 1.00 62.75 94 ILE A O 1
ATOM 731 N N . GLU A 1 95 ? 15.937 11.318 -34.466 1.00 67.50 95 GLU A N 1
ATOM 732 C CA . GLU A 1 95 ? 14.544 11.556 -34.042 1.00 67.50 95 GLU A CA 1
ATOM 733 C C . GLU A 1 95 ? 13.803 10.246 -33.704 1.00 67.50 95 GLU A C 1
ATOM 735 O O . GLU A 1 95 ? 13.057 10.189 -32.723 1.00 67.50 95 GLU A O 1
ATOM 740 N N . GLN A 1 96 ? 14.026 9.165 -34.462 1.00 66.62 96 GLN A N 1
ATOM 741 C CA . GLN A 1 96 ? 13.406 7.855 -34.208 1.00 66.62 96 GLN A CA 1
ATOM 742 C C . GLN A 1 96 ? 13.911 7.206 -32.909 1.00 66.62 96 GLN A C 1
ATOM 744 O O . GLN A 1 96 ? 13.140 6.559 -32.187 1.00 66.62 96 GLN A O 1
ATOM 749 N N . GLU A 1 97 ? 15.202 7.347 -32.600 1.00 67.81 97 GLU A N 1
ATOM 750 C CA . GLU A 1 97 ? 15.804 6.793 -31.389 1.00 67.81 97 GLU A CA 1
ATOM 751 C C . GLU A 1 97 ? 15.308 7.532 -30.133 1.00 67.81 97 GLU A C 1
ATOM 753 O O . GLU A 1 97 ? 14.927 6.880 -29.150 1.00 67.81 97 GLU A O 1
ATOM 758 N N . ASP A 1 98 ? 15.171 8.860 -30.205 1.00 76.25 98 ASP A N 1
ATOM 759 C CA . ASP A 1 98 ? 14.575 9.690 -29.151 1.00 76.25 98 ASP A CA 1
ATOM 760 C C . ASP A 1 98 ? 13.083 9.375 -28.922 1.00 76.25 98 ASP A C 1
ATOM 762 O O . ASP A 1 98 ? 12.633 9.261 -27.773 1.00 76.25 98 ASP A O 1
ATOM 766 N N . GLU A 1 99 ? 12.292 9.159 -29.981 1.00 80.12 99 GLU A N 1
ATOM 767 C CA . GLU A 1 99 ? 10.883 8.760 -29.846 1.00 80.12 99 GLU A CA 1
ATOM 768 C C . GLU A 1 99 ? 10.726 7.388 -29.179 1.00 80.12 99 GLU A C 1
ATOM 770 O O . GLU A 1 99 ? 9.896 7.210 -28.278 1.00 80.12 99 GLU A O 1
ATOM 775 N N . LYS A 1 100 ? 11.561 6.413 -29.553 1.00 78.56 100 LYS A N 1
ATOM 776 C CA . LYS A 1 100 ? 11.531 5.064 -28.974 1.00 78.56 100 LYS A CA 1
ATOM 777 C C . LYS A 1 100 ? 11.930 5.070 -27.497 1.00 78.56 100 LYS A C 1
ATOM 779 O O . LYS A 1 100 ? 11.336 4.335 -26.698 1.00 78.56 100 LYS A O 1
ATOM 784 N N . GLN A 1 101 ? 12.898 5.903 -27.111 1.00 79.56 101 GLN A N 1
ATOM 785 C CA . GLN A 1 101 ? 13.267 6.105 -25.707 1.00 79.56 101 GLN A CA 1
ATOM 786 C C . GLN A 1 101 ? 12.146 6.786 -24.913 1.00 79.56 101 GLN A C 1
ATOM 788 O O . GLN A 1 101 ? 11.788 6.310 -23.831 1.00 79.56 101 GLN A O 1
ATOM 793 N N . ARG A 1 102 ? 11.519 7.835 -25.463 1.00 81.81 102 ARG A N 1
ATOM 794 C CA . ARG A 1 102 ? 10.361 8.495 -24.836 1.00 81.81 102 ARG A CA 1
ATOM 795 C C . ARG A 1 102 ? 9.197 7.530 -24.639 1.00 81.81 102 ARG A C 1
ATOM 797 O O . ARG A 1 102 ? 8.589 7.541 -23.570 1.00 81.81 102 ARG A O 1
ATOM 804 N N . GLN A 1 103 ? 8.922 6.656 -25.606 1.00 83.31 103 GLN A N 1
ATOM 805 C CA . GLN A 1 103 ? 7.863 5.653 -25.490 1.00 83.31 103 GLN A CA 1
ATOM 806 C C . GLN A 1 103 ? 8.141 4.644 -24.365 1.00 83.31 103 GLN A C 1
ATOM 808 O O . GLN A 1 103 ? 7.250 4.341 -23.567 1.00 83.31 103 GLN A O 1
ATOM 813 N N . LYS A 1 104 ? 9.383 4.154 -24.245 1.00 81.31 104 LYS A N 1
ATOM 814 C CA . LYS A 1 104 ? 9.794 3.270 -23.138 1.00 81.31 104 LYS A CA 1
ATOM 815 C C . LYS A 1 104 ? 9.650 3.955 -21.782 1.00 81.31 104 LYS A C 1
ATOM 817 O O . LYS A 1 104 ? 9.088 3.364 -20.860 1.00 81.31 104 LYS A O 1
ATOM 822 N N . LEU A 1 105 ? 10.090 5.209 -21.676 1.00 83.44 105 LEU A N 1
ATOM 823 C CA . LEU A 1 105 ? 9.955 5.997 -20.453 1.00 83.44 105 LEU A CA 1
ATOM 824 C C . LEU A 1 105 ? 8.482 6.213 -20.086 1.00 83.44 105 LEU A C 1
ATOM 826 O O . LEU A 1 105 ? 8.109 6.051 -18.928 1.00 83.44 105 LEU A O 1
ATOM 830 N N . GLN A 1 106 ? 7.620 6.521 -21.058 1.00 85.50 106 GLN A N 1
ATOM 831 C CA . GLN A 1 106 ? 6.184 6.656 -20.810 1.00 85.50 106 GLN A CA 1
ATOM 832 C C . GLN A 1 106 ? 5.555 5.354 -20.308 1.00 85.50 106 GLN A C 1
ATOM 834 O O . GLN A 1 106 ? 4.745 5.393 -19.381 1.00 85.50 106 GLN A O 1
ATOM 839 N N . ASN A 1 107 ? 5.932 4.205 -20.870 1.00 83.31 107 ASN A N 1
ATOM 840 C CA . ASN A 1 107 ? 5.450 2.905 -20.402 1.00 83.31 107 ASN A CA 1
ATOM 841 C C . ASN A 1 107 ? 5.928 2.607 -18.974 1.00 83.31 107 ASN A C 1
ATOM 843 O O . ASN A 1 107 ? 5.128 2.192 -18.135 1.00 83.31 107 ASN A O 1
ATOM 847 N N . HIS A 1 108 ? 7.192 2.910 -18.667 1.00 85.06 108 HIS A N 1
ATOM 848 C CA . HIS A 1 108 ? 7.732 2.792 -17.315 1.00 85.06 108 HIS A CA 1
ATOM 849 C C . HIS A 1 108 ? 6.985 3.698 -16.323 1.00 85.06 108 HIS A C 1
ATOM 851 O O . HIS A 1 108 ? 6.554 3.243 -15.267 1.00 85.06 108 HIS A O 1
ATOM 857 N N . LEU A 1 109 ? 6.731 4.959 -16.683 1.00 86.00 109 LEU A N 1
ATOM 858 C CA . LEU A 1 109 ? 5.975 5.896 -15.848 1.00 86.00 109 LEU A CA 1
ATOM 859 C C . LEU A 1 109 ? 4.523 5.450 -15.632 1.00 86.00 109 LEU A C 1
ATOM 861 O O . LEU A 1 109 ? 4.004 5.592 -14.524 1.00 86.00 109 LEU A O 1
ATOM 865 N N . LYS A 1 110 ? 3.867 4.883 -16.652 1.00 86.81 110 LYS A N 1
ATOM 866 C CA . LYS A 1 110 ? 2.526 4.290 -16.518 1.00 86.81 110 LYS A CA 1
ATOM 867 C C . LYS A 1 110 ? 2.535 3.119 -15.534 1.00 86.81 110 LYS A C 1
ATOM 869 O O . LYS A 1 110 ? 1.656 3.063 -14.677 1.00 86.81 110 LYS A O 1
ATOM 874 N N . LEU A 1 111 ? 3.542 2.245 -15.602 1.00 87.19 111 LEU A N 1
ATOM 875 C CA . LEU A 1 111 ? 3.712 1.137 -14.661 1.00 87.19 111 LEU A CA 1
ATOM 876 C C . LEU A 1 111 ? 3.969 1.645 -13.232 1.00 87.19 111 LEU A C 1
ATOM 878 O O . LEU A 1 111 ? 3.293 1.208 -12.302 1.00 87.19 111 LEU A O 1
ATOM 882 N N . CYS A 1 112 ? 4.866 2.622 -13.054 1.00 88.75 112 CYS A N 1
ATOM 883 C CA . CYS A 1 112 ? 5.132 3.281 -11.768 1.00 88.75 112 CYS A CA 1
ATOM 884 C C . CYS A 1 112 ? 3.868 3.884 -11.158 1.00 88.75 112 CYS A C 1
ATOM 886 O O . CYS A 1 112 ? 3.565 3.680 -9.976 1.00 88.75 112 CYS A O 1
ATOM 888 N N . LYS A 1 113 ? 3.094 4.604 -11.972 1.00 88.50 113 LYS A N 1
ATOM 889 C CA . LYS A 1 113 ? 1.819 5.190 -11.562 1.00 88.50 113 LYS A CA 1
ATOM 890 C C . LYS A 1 113 ? 0.792 4.116 -11.196 1.00 88.50 113 LYS A C 1
ATOM 892 O O . LYS A 1 113 ? 0.095 4.266 -10.199 1.00 88.50 113 LYS A O 1
ATOM 897 N N . GLY A 1 114 ? 0.734 3.019 -11.951 1.00 90.88 114 GLY A N 1
ATOM 898 C CA . GLY A 1 114 ? -0.137 1.884 -11.659 1.00 90.88 114 GLY A CA 1
ATOM 899 C C . GLY A 1 114 ? 0.190 1.219 -10.331 1.00 90.88 114 GLY A C 1
ATOM 900 O O . GLY A 1 114 ? -0.678 1.105 -9.469 1.00 90.88 114 GLY A O 1
ATOM 901 N N . VAL A 1 115 ? 1.453 0.853 -10.118 1.00 91.50 115 VAL A N 1
ATOM 902 C CA . VAL A 1 115 ? 1.871 0.158 -8.897 1.00 91.50 115 VAL A CA 1
ATOM 903 C C . VAL A 1 115 ? 1.732 1.043 -7.657 1.00 91.50 115 VAL A C 1
ATOM 905 O O . VAL A 1 115 ? 1.244 0.565 -6.633 1.00 91.50 115 VAL A O 1
ATOM 908 N N . SER A 1 116 ? 2.074 2.331 -7.740 1.00 92.00 116 SER A N 1
ATOM 909 C CA . SER A 1 116 ? 1.841 3.269 -6.630 1.00 92.00 116 SER A CA 1
ATOM 910 C C . SER A 1 116 ? 0.351 3.405 -6.286 1.00 92.00 116 SER A C 1
ATOM 912 O O . SER A 1 116 ? -0.002 3.327 -5.109 1.00 92.00 116 SER A O 1
ATOM 914 N N . LEU A 1 117 ? -0.542 3.496 -7.283 1.00 92.06 117 LEU A N 1
ATOM 915 C CA . LEU A 1 117 ? -1.993 3.486 -7.048 1.00 92.06 117 LEU A CA 1
ATOM 916 C C . LEU A 1 117 ? -2.451 2.186 -6.374 1.00 92.06 117 LEU A C 1
ATOM 918 O O . LEU A 1 117 ? -3.214 2.230 -5.409 1.00 92.06 117 LEU A O 1
ATOM 922 N N . CYS A 1 118 ? -1.969 1.036 -6.856 1.00 93.62 118 CYS A N 1
ATOM 923 C CA . CYS A 1 118 ? -2.271 -0.271 -6.277 1.00 93.62 118 CYS A CA 1
ATOM 924 C C . CYS A 1 118 ? -1.900 -0.326 -4.790 1.00 93.62 118 CYS A C 1
ATOM 926 O O . CYS A 1 118 ? -2.675 -0.848 -3.987 1.00 93.62 118 CYS A O 1
ATOM 928 N N . VAL A 1 119 ? -0.733 0.207 -4.412 1.00 94.38 119 VAL A N 1
ATOM 929 C CA . VAL A 1 119 ? -0.278 0.264 -3.014 1.00 94.38 119 VAL A CA 1
ATOM 930 C C . VAL A 1 119 ? -1.218 1.129 -2.173 1.00 94.38 119 VAL A C 1
ATOM 932 O O . VAL A 1 119 ? -1.717 0.649 -1.156 1.00 94.38 119 VAL A O 1
ATOM 935 N N . CYS A 1 120 ? -1.528 2.349 -2.617 1.00 93.56 120 CYS A N 1
ATOM 936 C CA . CYS A 1 120 ? -2.407 3.264 -1.885 1.00 93.56 120 CYS A CA 1
ATOM 937 C C . CYS A 1 120 ? -3.810 2.673 -1.666 1.00 93.56 120 CYS A C 1
ATOM 939 O O . CYS A 1 120 ? -4.299 2.649 -0.538 1.00 93.56 120 CYS A O 1
ATOM 941 N N . TYR A 1 121 ? -4.434 2.127 -2.717 1.00 94.56 121 TYR A N 1
ATOM 942 C CA . TYR A 1 121 ? -5.756 1.501 -2.599 1.00 94.56 121 TYR A CA 1
ATOM 943 C C . TYR A 1 121 ? -5.736 0.264 -1.703 1.00 94.56 121 TYR A C 1
ATOM 945 O O . TYR A 1 121 ? -6.627 0.093 -0.873 1.00 94.56 121 TYR A O 1
ATOM 953 N N . SER A 1 122 ? -4.707 -0.580 -1.820 1.00 94.88 122 SER A N 1
ATOM 954 C CA . SER A 1 122 ? -4.581 -1.770 -0.972 1.00 94.88 122 SER A CA 1
ATOM 955 C C . SER A 1 122 ? -4.442 -1.406 0.502 1.00 94.88 122 SER A C 1
ATOM 957 O O . SER A 1 122 ? -5.057 -2.058 1.339 1.00 94.88 122 SER A O 1
ATOM 959 N N . ALA A 1 123 ? -3.655 -0.372 0.818 1.00 94.69 123 ALA A N 1
ATOM 960 C CA . ALA A 1 123 ? -3.502 0.107 2.186 1.00 94.69 123 ALA A CA 1
ATOM 961 C C . ALA A 1 123 ? -4.848 0.607 2.736 1.00 94.69 123 ALA A C 1
ATOM 963 O O . ALA A 1 123 ? -5.303 0.149 3.781 1.00 94.6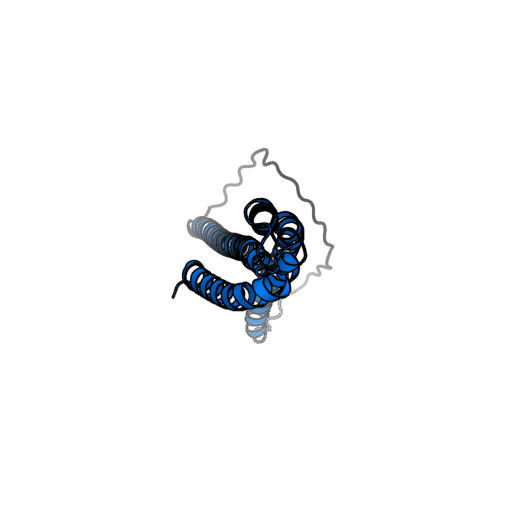9 123 ALA A O 1
ATOM 964 N N . SER A 1 124 ? -5.553 1.460 1.987 1.00 93.88 124 SER A N 1
ATOM 965 C CA . SER A 1 124 ? -6.874 1.954 2.392 1.00 93.88 124 SER A CA 1
ATOM 966 C C . SER A 1 124 ? -7.895 0.839 2.624 1.00 93.88 124 SER A C 1
ATOM 968 O O . SER A 1 124 ? -8.606 0.878 3.624 1.00 93.88 124 SER A O 1
ATOM 970 N N . ILE A 1 125 ? -7.956 -0.153 1.730 1.00 95.19 125 ILE A N 1
ATOM 971 C CA . ILE A 1 125 ? -8.891 -1.282 1.834 1.00 95.19 125 ILE A CA 1
ATOM 972 C C . ILE A 1 125 ? -8.521 -2.190 3.016 1.00 95.19 125 ILE A C 1
ATOM 974 O O . ILE A 1 125 ? -9.402 -2.600 3.768 1.00 95.19 125 ILE A O 1
ATOM 978 N N . GLY A 1 126 ? -7.229 -2.466 3.217 1.00 94.44 126 GLY A N 1
ATOM 979 C CA . GLY A 1 126 ? -6.741 -3.315 4.307 1.00 94.44 126 GLY A CA 1
ATOM 980 C C . GLY A 1 126 ? -7.114 -2.800 5.699 1.00 94.44 126 GLY A C 1
ATOM 981 O O . GLY A 1 126 ? -7.522 -3.581 6.557 1.00 94.44 126 GLY A O 1
ATOM 982 N N . GLY A 1 127 ? -7.071 -1.479 5.899 1.00 92.56 127 GLY A N 1
ATOM 983 C CA . GLY A 1 127 ? -7.423 -0.849 7.176 1.00 92.56 127 GLY A CA 1
ATOM 984 C C . GLY A 1 127 ? -8.906 -0.941 7.566 1.00 92.56 127 GLY A C 1
ATOM 985 O O . GLY A 1 127 ? -9.257 -0.644 8.707 1.00 92.56 127 GLY A O 1
ATOM 986 N N . ILE A 1 128 ? -9.790 -1.356 6.653 1.00 92.56 128 ILE A N 1
ATOM 987 C CA . ILE A 1 128 ? -11.226 -1.526 6.933 1.00 92.56 128 ILE A CA 1
ATOM 988 C C . ILE A 1 128 ? -11.482 -2.816 7.728 1.00 92.56 128 ILE A C 1
ATOM 990 O O . ILE A 1 128 ? -12.419 -2.883 8.524 1.00 92.56 128 ILE A O 1
ATOM 994 N N . ALA A 1 129 ? -10.650 -3.842 7.534 1.00 92.06 129 ALA A N 1
ATOM 995 C CA . ALA A 1 129 ? -10.939 -5.197 7.993 1.00 92.06 129 ALA A CA 1
ATOM 996 C C . ALA A 1 129 ? -10.863 -5.396 9.509 1.00 92.06 129 ALA A C 1
ATOM 998 O O . ALA A 1 129 ? -11.516 -6.286 10.050 1.00 92.06 129 ALA A O 1
ATOM 999 N N . THR A 1 130 ? -10.083 -4.577 10.204 1.00 91.31 130 THR A N 1
ATOM 1000 C CA . THR A 1 130 ? -9.965 -4.608 11.662 1.00 91.31 130 THR A CA 1
ATOM 1001 C C . THR A 1 130 ? -10.471 -3.317 12.263 1.00 91.31 130 THR A C 1
ATOM 1003 O O . THR A 1 130 ? -10.428 -2.239 11.663 1.00 91.31 130 THR A O 1
ATOM 1006 N N . LEU A 1 131 ? -10.911 -3.429 13.514 1.00 87.12 131 LEU A N 1
ATOM 1007 C CA . LEU A 1 131 ? -11.296 -2.263 14.283 1.00 87.12 131 LEU A CA 1
ATOM 1008 C C . LEU A 1 131 ? -10.102 -1.306 14.427 1.00 87.12 131 LEU A C 1
ATOM 1010 O O . LEU A 1 131 ? -10.272 -0.115 14.254 1.00 87.12 131 LEU A O 1
ATOM 1014 N N . THR A 1 132 ? -8.890 -1.830 14.641 1.00 86.88 132 THR A N 1
ATOM 1015 C CA . THR A 1 132 ? -7.645 -1.070 14.862 1.00 86.88 132 THR A CA 1
ATOM 1016 C C . THR A 1 132 ? -6.974 -0.517 13.607 1.00 86.88 132 THR A C 1
ATOM 1018 O O . THR A 1 132 ? -6.046 0.277 13.737 1.00 86.88 132 THR A O 1
ATOM 1021 N N . GLY A 1 133 ? -7.399 -0.922 12.408 1.00 82.25 133 GLY A N 1
ATOM 1022 C CA . GLY A 1 133 ? -6.736 -0.527 11.162 1.00 82.25 133 GLY A CA 1
ATOM 1023 C C . GLY A 1 133 ? -6.885 0.962 10.837 1.00 82.25 133 GLY A C 1
ATOM 1024 O O . GLY A 1 133 ? -5.973 1.580 10.284 1.00 82.25 133 GLY A O 1
ATOM 1025 N N . THR A 1 134 ? -8.012 1.577 11.215 1.00 90.25 134 THR A N 1
ATOM 1026 C CA . THR A 1 134 ? -8.272 3.001 10.956 1.00 90.25 134 THR A CA 1
ATOM 1027 C C . THR A 1 134 ? -8.940 3.709 12.131 1.00 90.25 134 THR A C 1
ATOM 1029 O O . THR A 1 134 ? -9.760 3.144 12.854 1.00 90.25 134 THR A O 1
ATOM 1032 N N . THR A 1 135 ? -8.617 4.993 12.302 1.00 90.88 135 THR A N 1
ATOM 1033 C CA . THR A 1 135 ? -9.175 5.845 13.362 1.00 90.88 135 THR A CA 1
ATOM 1034 C C . THR A 1 135 ? -10.709 5.917 13.360 1.00 90.88 135 THR A C 1
ATOM 1036 O O . THR A 1 135 ? -11.282 5.823 14.444 1.00 90.88 135 THR A O 1
ATOM 1039 N N . PRO A 1 136 ? -11.412 6.032 12.211 1.00 89.88 136 PRO A N 1
ATOM 1040 C CA . PRO A 1 136 ? -12.875 6.084 12.195 1.00 89.88 136 PRO A CA 1
ATOM 1041 C C . PRO A 1 136 ? -13.544 4.849 12.810 1.00 89.88 136 PRO A C 1
ATOM 1043 O O . PRO A 1 136 ? -14.542 4.997 13.510 1.00 89.88 136 PRO A O 1
ATOM 1046 N N . ASN A 1 137 ? -12.973 3.654 12.621 1.00 90.62 137 ASN A N 1
ATOM 1047 C CA . ASN A 1 137 ? -13.501 2.417 13.205 1.00 90.62 137 ASN A CA 1
ATOM 1048 C C . ASN A 1 137 ? -13.413 2.443 14.745 1.00 90.62 137 ASN A C 1
ATOM 1050 O O . ASN A 1 137 ? -14.355 2.040 15.429 1.00 90.62 137 ASN A O 1
ATOM 1054 N N . LEU A 1 138 ? -12.313 2.975 15.300 1.00 89.00 138 LEU A N 1
ATOM 1055 C CA . LEU A 1 138 ? -12.149 3.154 16.751 1.00 89.00 138 LEU A CA 1
ATOM 1056 C C . LEU A 1 138 ? -13.107 4.199 17.306 1.00 89.00 138 LEU A C 1
ATOM 1058 O O . LEU A 1 138 ? -13.713 3.974 18.351 1.00 89.00 138 LEU A O 1
ATOM 1062 N N . VAL A 1 139 ? -13.222 5.338 16.621 1.00 91.69 139 VAL A N 1
ATOM 1063 C CA . VAL A 1 139 ? -14.097 6.433 17.049 1.00 91.69 139 VAL A CA 1
ATOM 1064 C C . VAL A 1 139 ? -15.547 5.968 17.053 1.00 91.69 139 VAL A C 1
ATOM 1066 O O . VAL A 1 139 ? -16.230 6.174 18.049 1.00 91.69 139 VAL A O 1
ATOM 1069 N N . MET A 1 140 ? -15.992 5.263 16.007 1.00 90.12 140 MET A N 1
ATOM 1070 C CA . MET A 1 14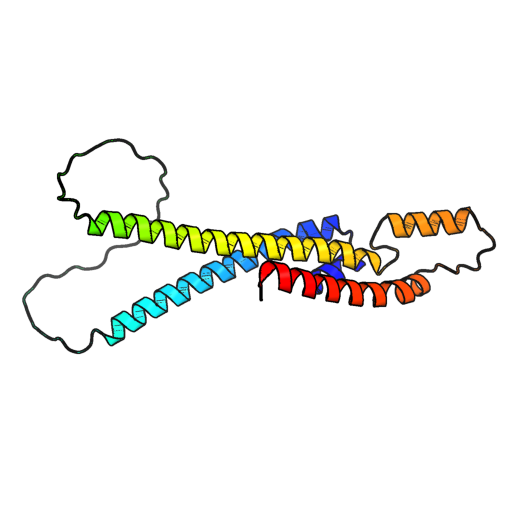0 ? -17.331 4.674 15.955 1.00 90.12 140 MET A CA 1
ATOM 1071 C C . MET A 1 140 ? -17.576 3.746 17.146 1.00 90.12 140 MET A C 1
ATOM 1073 O O . MET A 1 140 ? -18.599 3.876 17.811 1.00 90.12 140 MET A O 1
ATOM 1077 N N . LYS A 1 141 ? -16.645 2.829 17.439 1.00 88.81 141 LYS A N 1
ATOM 1078 C CA . LYS A 1 141 ? -16.785 1.917 18.581 1.00 88.81 141 LYS A CA 1
ATOM 1079 C C . LYS A 1 141 ? -16.826 2.677 19.908 1.00 88.81 141 LYS A C 1
ATOM 1081 O O . LYS A 1 141 ? -17.665 2.372 20.745 1.00 88.81 141 LYS A O 1
ATOM 1086 N N . GLY A 1 142 ? -15.970 3.684 20.085 1.00 89.69 142 GLY A N 1
ATOM 1087 C CA . GLY A 1 142 ? -15.963 4.528 21.283 1.00 89.69 142 GLY A CA 1
ATOM 1088 C C . GLY A 1 142 ? -17.277 5.287 21.475 1.00 89.69 142 GLY A C 1
ATOM 1089 O O . GLY A 1 142 ? -17.853 5.250 22.556 1.00 89.69 142 GLY A O 1
ATOM 1090 N N . GLN A 1 143 ? -17.797 5.900 20.409 1.00 90.62 143 GLN A N 1
ATOM 1091 C CA . GLN A 1 143 ? -19.082 6.600 20.441 1.00 90.62 143 GLN A CA 1
ATOM 1092 C C . GLN A 1 143 ? -20.259 5.646 20.664 1.00 90.62 143 GLN A C 1
ATOM 1094 O O . GLN A 1 143 ? -21.205 5.999 21.359 1.00 90.62 143 GLN A O 1
ATOM 1099 N N . MET A 1 144 ? -20.213 4.439 20.098 1.00 88.38 144 MET A N 1
ATOM 1100 C CA . MET A 1 144 ? -21.262 3.437 20.289 1.00 88.38 144 MET A CA 1
ATOM 1101 C C . MET A 1 144 ? -21.350 2.972 21.745 1.00 88.38 144 MET A C 1
ATOM 1103 O O . MET A 1 144 ? -22.452 2.784 22.258 1.00 88.38 144 MET A O 1
ATOM 1107 N N . ASP A 1 145 ? -20.204 2.815 22.408 1.00 86.88 145 ASP A N 1
ATOM 1108 C CA . ASP A 1 145 ? -20.146 2.449 23.824 1.00 86.88 145 ASP A CA 1
ATOM 1109 C C . ASP A 1 145 ? -20.616 3.599 24.733 1.00 86.88 145 ASP A C 1
ATOM 1111 O O . ASP A 1 145 ? -21.257 3.353 25.753 1.00 86.88 145 ASP A O 1
ATOM 1115 N N . GLU A 1 146 ? -20.331 4.853 24.360 1.00 87.56 146 GLU A N 1
ATOM 1116 C CA . GLU A 1 146 ? -20.725 6.044 25.126 1.00 87.56 146 GLU A CA 1
ATOM 1117 C C . GLU A 1 146 ? -22.224 6.360 24.997 1.00 87.56 146 GLU A C 1
ATOM 1119 O O . GLU A 1 146 ? -22.898 6.615 25.995 1.00 87.56 146 GLU A O 1
ATOM 1124 N N . LEU A 1 147 ? -22.768 6.322 23.775 1.00 88.94 147 LEU A N 1
ATOM 1125 C CA . LEU A 1 147 ? -24.161 6.691 23.497 1.00 88.94 147 LEU A CA 1
ATOM 1126 C C . LEU A 1 147 ? -25.167 5.623 23.942 1.00 88.94 147 LEU A C 1
ATOM 1128 O O . LEU A 1 147 ? -26.325 5.938 24.214 1.00 88.94 147 LEU A O 1
ATOM 1132 N N . PHE A 1 148 ? -24.744 4.362 24.015 1.00 87.25 148 PHE A N 1
ATOM 1133 C CA . PHE A 1 148 ? -25.629 3.235 24.288 1.00 87.25 148 PHE A CA 1
ATOM 1134 C C . PHE A 1 148 ? -24.994 2.258 25.294 1.00 87.25 148 PHE A C 1
ATOM 1136 O O . PHE A 1 148 ? -24.611 1.140 24.939 1.00 87.25 148 PHE A O 1
ATOM 1143 N N . PRO A 1 149 ? -24.944 2.628 26.585 1.00 78.00 149 PRO A N 1
ATOM 1144 C CA . PRO A 1 149 ? -24.309 1.819 27.628 1.00 78.00 149 PRO A CA 1
ATOM 1145 C C . PRO A 1 149 ? -25.020 0.484 27.933 1.00 78.00 149 PRO A C 1
ATOM 1147 O O . PRO A 1 149 ? -24.454 -0.357 28.625 1.00 78.00 149 PRO A O 1
ATOM 1150 N N . GLN A 1 150 ? -26.240 0.254 27.422 1.00 81.00 150 GLN A N 1
ATOM 1151 C CA . GLN A 1 150 ? -26.926 -1.053 27.480 1.00 81.00 150 GLN A CA 1
ATOM 1152 C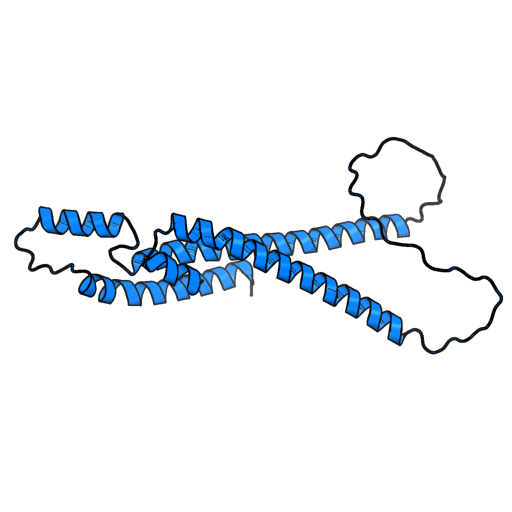 C . GLN A 1 150 ? -26.656 -1.954 26.264 1.00 81.00 150 GLN A C 1
ATOM 1154 O O . GLN A 1 150 ? -27.249 -3.027 26.134 1.00 81.00 150 GLN A O 1
ATOM 1159 N N . ASN A 1 151 ? -25.758 -1.558 25.363 1.00 71.19 151 ASN A N 1
ATOM 1160 C CA . ASN A 1 151 ? -25.317 -2.441 24.296 1.00 71.19 151 ASN A CA 1
ATOM 1161 C C . ASN A 1 151 ? -24.492 -3.586 24.892 1.00 71.19 151 ASN A C 1
ATOM 1163 O O . ASN A 1 151 ? -23.473 -3.360 25.537 1.00 71.19 151 ASN A O 1
ATOM 1167 N N . ASN A 1 152 ? -24.889 -4.833 24.634 1.00 75.44 152 ASN A N 1
ATOM 1168 C CA . ASN A 1 152 ? -24.191 -6.043 25.091 1.00 75.44 152 ASN A CA 1
ATOM 1169 C C . ASN A 1 152 ? -22.839 -6.277 24.370 1.00 75.44 152 ASN A C 1
ATOM 1171 O O . ASN A 1 152 ? -22.590 -7.378 23.885 1.00 75.44 152 ASN A O 1
ATOM 1175 N N . ASN A 1 153 ? -21.976 -5.257 24.237 1.00 73.56 153 ASN A N 1
ATOM 1176 C CA . ASN A 1 153 ? -20.723 -5.293 23.465 1.00 73.56 153 ASN A CA 1
ATOM 1177 C C . ASN A 1 153 ? -20.907 -5.905 22.064 1.00 73.56 153 ASN A C 1
ATOM 1179 O O . ASN A 1 153 ? -20.096 -6.709 21.602 1.00 73.56 153 ASN A O 1
ATOM 1183 N N . ILE A 1 154 ? -22.007 -5.533 21.399 1.00 78.44 154 ILE A N 1
ATOM 1184 C CA . ILE A 1 154 ? -22.388 -6.072 20.086 1.00 78.44 154 ILE A CA 1
ATOM 1185 C C . ILE A 1 154 ? -21.267 -5.818 19.071 1.00 78.44 154 ILE A C 1
ATOM 1187 O O . ILE A 1 154 ? -20.984 -6.686 18.252 1.00 78.44 154 ILE A O 1
ATOM 1191 N N . ILE A 1 155 ? -20.605 -4.657 19.171 1.00 84.00 155 ILE A N 1
ATOM 1192 C CA . ILE A 1 155 ? -19.445 -4.274 18.360 1.00 84.00 155 ILE A CA 1
ATOM 1193 C C . ILE A 1 155 ? -18.157 -4.564 19.143 1.00 84.00 155 ILE A C 1
ATOM 1195 O O . ILE A 1 155 ? -17.523 -3.685 19.722 1.00 84.00 155 ILE A O 1
ATOM 1199 N N . ASN A 1 156 ? -17.762 -5.833 19.157 1.00 88.94 156 ASN A N 1
ATOM 1200 C CA . ASN A 1 156 ? -16.440 -6.276 19.602 1.00 88.94 156 ASN A CA 1
ATOM 1201 C C . ASN A 1 156 ? -15.506 -6.494 18.395 1.00 88.94 156 ASN A C 1
ATOM 1203 O O . ASN A 1 156 ? -15.967 -6.659 17.263 1.00 88.94 156 ASN A O 1
ATOM 1207 N N . PHE A 1 157 ? -14.196 -6.586 18.633 1.00 88.94 157 PHE A N 1
ATOM 1208 C CA . PHE A 1 157 ? -13.181 -6.899 17.625 1.00 88.94 157 PHE A CA 1
ATOM 1209 C C . PHE A 1 157 ? -13.579 -8.088 16.737 1.00 88.94 157 PHE A C 1
ATOM 1211 O O . PHE A 1 157 ? -13.529 -7.978 15.517 1.00 88.94 157 PHE A O 1
ATOM 1218 N N . ALA A 1 158 ? -14.039 -9.195 17.334 1.00 90.69 158 ALA A N 1
ATOM 1219 C CA . ALA A 1 158 ? -14.426 -10.397 16.592 1.00 90.69 158 ALA A CA 1
ATOM 1220 C C . ALA A 1 158 ? -15.666 -10.186 15.703 1.00 90.69 158 ALA A C 1
ATOM 1222 O O . ALA A 1 158 ? -15.680 -10.630 14.558 1.00 90.69 158 ALA A O 1
ATOM 1223 N N . SER A 1 159 ? -16.686 -9.479 16.206 1.00 91.56 159 SER A N 1
ATOM 1224 C CA . SER A 1 159 ? -17.902 -9.172 15.437 1.00 91.56 159 SER A CA 1
ATOM 1225 C C . SER A 1 159 ? -17.605 -8.262 14.242 1.00 91.56 159 SER A C 1
ATOM 1227 O O . SER A 1 159 ? -18.070 -8.520 13.134 1.00 91.56 159 SER A O 1
ATOM 1229 N N . TRP A 1 160 ? -16.753 -7.249 14.449 1.00 91.69 160 TRP A N 1
ATOM 1230 C CA . TRP A 1 160 ? -16.327 -6.332 13.402 1.00 91.69 160 TRP A CA 1
ATOM 1231 C C . TRP A 1 160 ? -15.484 -7.053 12.363 1.00 91.69 160 TRP A C 1
ATOM 1233 O O . TRP A 1 160 ? -15.751 -6.939 11.173 1.00 91.69 160 TRP A O 1
ATOM 1243 N N . PHE A 1 161 ? -14.502 -7.839 12.807 1.00 92.94 161 PHE A N 1
ATOM 1244 C CA . PHE A 1 161 ? -13.649 -8.617 11.919 1.00 92.94 161 PHE A CA 1
ATOM 1245 C C . PHE A 1 161 ? -14.473 -9.588 11.066 1.00 92.94 161 PHE A C 1
ATOM 1247 O O . PHE A 1 161 ? -14.300 -9.623 9.854 1.00 92.94 161 PHE A O 1
ATOM 1254 N N . GLY A 1 162 ? -15.426 -10.316 11.659 1.00 91.62 162 GLY A N 1
ATOM 1255 C CA . GLY A 1 162 ? -16.305 -11.231 10.922 1.00 91.62 162 GLY A CA 1
ATOM 1256 C C . GLY A 1 162 ? -17.166 -10.548 9.851 1.00 91.62 162 GLY A C 1
ATOM 1257 O O . GLY A 1 162 ? -17.446 -11.151 8.819 1.00 91.62 162 GLY A O 1
ATOM 1258 N N . PHE A 1 163 ? -17.541 -9.284 10.059 1.00 91.50 163 PHE A N 1
ATOM 1259 C CA . PHE A 1 163 ? -18.308 -8.484 9.100 1.00 91.50 163 PHE A CA 1
ATOM 1260 C C . PHE A 1 163 ? -17.425 -7.803 8.035 1.00 91.50 163 PHE A C 1
ATOM 1262 O O . PHE A 1 163 ? -17.714 -7.835 6.835 1.00 91.50 163 PHE A O 1
ATOM 1269 N N . ALA A 1 164 ? -16.328 -7.183 8.463 1.00 93.12 164 ALA A N 1
ATOM 1270 C CA . ALA A 1 164 ? -15.493 -6.334 7.625 1.00 93.12 164 ALA A CA 1
ATOM 1271 C C . ALA A 1 164 ? -14.453 -7.124 6.821 1.00 93.12 164 ALA A C 1
ATOM 1273 O O . ALA A 1 164 ? -14.129 -6.735 5.701 1.00 93.12 164 ALA A O 1
ATOM 1274 N N . PHE A 1 165 ? -13.944 -8.244 7.342 1.00 93.75 165 PHE A N 1
ATOM 1275 C CA . PHE A 1 165 ? -12.921 -9.042 6.664 1.00 93.75 165 PHE A CA 1
ATOM 1276 C C . PHE A 1 165 ? -13.390 -9.638 5.324 1.00 93.75 165 PHE A C 1
ATOM 1278 O O . PHE A 1 165 ? -12.675 -9.472 4.331 1.00 93.75 165 PHE A O 1
ATOM 1285 N N . PRO A 1 166 ? -14.585 -10.257 5.212 1.00 94.38 166 PRO A N 1
ATOM 1286 C CA . PRO A 1 166 ? -15.090 -10.717 3.916 1.00 94.38 166 PRO A CA 1
ATOM 1287 C C . PRO A 1 166 ? -15.297 -9.554 2.939 1.00 94.38 166 PRO A C 1
ATOM 1289 O O . PRO A 1 166 ? -14.922 -9.643 1.770 1.00 94.38 166 PRO A O 1
ATOM 1292 N N . THR A 1 167 ? -15.823 -8.432 3.438 1.00 92.69 167 THR A N 1
ATOM 1293 C CA . THR A 1 167 ? -16.030 -7.209 2.651 1.00 92.69 167 THR A CA 1
ATOM 1294 C C . THR A 1 167 ? -14.705 -6.656 2.121 1.00 92.69 167 THR A C 1
ATOM 1296 O O . THR A 1 167 ? -14.621 -6.277 0.955 1.00 92.69 167 THR A O 1
ATOM 1299 N N . MET A 1 168 ? -13.637 -6.687 2.926 1.00 94.88 168 MET A N 1
ATOM 1300 C CA . MET A 1 168 ? -12.286 -6.315 2.498 1.00 94.88 168 MET A CA 1
ATOM 1301 C C . MET A 1 168 ? -11.809 -7.188 1.335 1.00 94.88 168 MET A C 1
ATOM 1303 O O . MET A 1 168 ? -11.294 -6.648 0.361 1.00 94.88 168 MET A O 1
ATOM 1307 N N . ILE A 1 169 ? -11.972 -8.514 1.406 1.00 94.94 169 ILE A N 1
ATOM 1308 C CA . ILE A 1 169 ? -11.534 -9.425 0.332 1.00 94.94 169 ILE A CA 1
ATOM 1309 C C . ILE A 1 169 ? -12.261 -9.101 -0.976 1.00 94.94 169 ILE A C 1
ATOM 1311 O O . ILE A 1 169 ? -11.622 -8.996 -2.025 1.00 94.94 169 ILE A O 1
ATOM 1315 N N . VAL A 1 170 ? -13.578 -8.890 -0.911 1.00 95.50 170 VAL A N 1
ATOM 1316 C CA . VAL A 1 170 ? -14.386 -8.521 -2.081 1.00 95.50 170 VAL A CA 1
ATOM 1317 C C . VAL A 1 170 ? -13.925 -7.182 -2.659 1.00 95.50 170 VAL A C 1
ATOM 1319 O O . VAL A 1 170 ? -13.666 -7.091 -3.858 1.00 95.50 170 VAL A O 1
ATOM 1322 N N . LEU A 1 171 ? -13.747 -6.153 -1.825 1.00 94.19 171 LEU A N 1
ATOM 1323 C CA . LEU A 1 171 ? -13.273 -4.838 -2.269 1.00 94.19 171 LEU A CA 1
ATOM 1324 C C . LEU A 1 171 ? -11.854 -4.889 -2.846 1.00 94.19 171 LEU A C 1
ATOM 1326 O O . LEU A 1 171 ? -11.570 -4.210 -3.831 1.00 94.19 171 LEU A O 1
ATOM 1330 N N . LEU A 1 172 ? -10.971 -5.707 -2.272 1.00 94.81 172 LEU A N 1
ATOM 1331 C CA . LEU A 1 172 ? -9.611 -5.894 -2.768 1.00 94.81 172 LEU A CA 1
ATOM 1332 C C . LEU A 1 172 ? -9.620 -6.550 -4.154 1.00 94.81 172 LEU A C 1
ATOM 1334 O O . LEU A 1 172 ? -8.891 -6.103 -5.037 1.00 94.81 172 LEU A O 1
ATOM 1338 N N . ALA A 1 173 ? -10.466 -7.562 -4.363 1.00 94.19 173 ALA A N 1
ATOM 1339 C CA . ALA A 1 173 ? -10.632 -8.207 -5.662 1.00 94.19 173 ALA A CA 1
ATOM 1340 C C . ALA A 1 173 ? -11.222 -7.246 -6.707 1.00 94.19 173 ALA A C 1
ATOM 1342 O O . ALA A 1 173 ? -10.712 -7.164 -7.823 1.00 94.19 173 ALA A O 1
ATOM 1343 N N . LEU A 1 174 ? -12.242 -6.462 -6.342 1.00 93.81 174 LEU A N 1
ATOM 1344 C CA . LEU A 1 174 ? -12.826 -5.449 -7.227 1.00 93.81 174 LEU A CA 1
ATOM 1345 C C . LEU A 1 174 ? -11.813 -4.356 -7.588 1.00 93.81 174 LEU A C 1
ATOM 1347 O O . LEU A 1 174 ? -11.698 -3.992 -8.755 1.00 93.81 174 LEU A O 1
ATOM 1351 N N . SER A 1 175 ? -11.043 -3.866 -6.613 1.00 93.12 175 SER A N 1
ATOM 1352 C CA . SER A 1 175 ? -9.987 -2.874 -6.842 1.00 93.12 175 SER A CA 1
ATOM 1353 C C . SER A 1 175 ? -8.879 -3.423 -7.738 1.00 93.12 175 SER A C 1
ATOM 1355 O O . SER A 1 175 ? -8.443 -2.731 -8.658 1.00 93.12 175 SER A O 1
ATOM 1357 N N . TRP A 1 176 ? -8.468 -4.675 -7.524 1.00 90.81 176 TRP A N 1
ATOM 1358 C CA . TRP A 1 176 ? -7.512 -5.360 -8.389 1.00 90.81 176 TRP A CA 1
ATOM 1359 C C . TRP A 1 176 ? -8.014 -5.417 -9.833 1.00 90.81 176 TRP A C 1
ATOM 1361 O O . TRP A 1 176 ? -7.303 -5.002 -10.744 1.00 90.81 176 TRP A O 1
ATOM 1371 N N . ILE A 1 177 ? -9.242 -5.899 -10.051 1.00 92.38 177 ILE A N 1
ATOM 1372 C CA . ILE A 1 177 ? -9.830 -6.027 -11.393 1.00 92.38 177 ILE A CA 1
ATOM 1373 C C . ILE A 1 177 ? -9.953 -4.653 -12.057 1.00 92.38 177 ILE A C 1
ATOM 1375 O O . ILE A 1 177 ? -9.575 -4.492 -13.216 1.00 92.38 177 ILE A O 1
ATOM 1379 N N . TRP A 1 178 ? -10.427 -3.650 -11.320 1.00 91.12 178 TRP A N 1
ATOM 1380 C CA . TRP A 1 178 ? -10.565 -2.286 -11.822 1.00 91.12 178 TRP A CA 1
ATOM 1381 C C . TRP A 1 178 ? -9.226 -1.699 -12.285 1.00 91.12 178 TRP A C 1
ATOM 1383 O O . TRP A 1 178 ? -9.125 -1.154 -13.385 1.00 91.12 178 TRP A O 1
ATOM 1393 N N . LEU A 1 179 ? -8.175 -1.841 -11.473 1.00 88.81 179 LEU A N 1
ATOM 1394 C CA . LEU A 1 179 ? -6.838 -1.347 -11.807 1.00 88.81 179 LEU A CA 1
ATOM 1395 C C . LEU A 1 179 ? -6.213 -2.130 -12.964 1.00 88.81 179 LEU A C 1
ATOM 1397 O O . LEU A 1 179 ? -5.549 -1.527 -13.807 1.00 88.81 179 LEU A O 1
ATOM 1401 N N . GLN A 1 180 ? -6.472 -3.437 -13.041 1.00 87.06 180 GLN A N 1
ATOM 1402 C CA . GLN A 1 180 ? -6.050 -4.267 -14.164 1.00 87.06 180 GLN A CA 1
ATOM 1403 C C . GLN A 1 180 ? -6.660 -3.760 -15.477 1.00 87.06 180 GLN A C 1
ATOM 1405 O O . GLN A 1 180 ? -5.932 -3.560 -16.443 1.00 87.06 180 GLN A O 1
ATOM 1410 N N . ILE A 1 181 ? -7.968 -3.482 -15.505 1.00 88.06 181 ILE A N 1
ATOM 1411 C CA . ILE A 1 181 ? -8.659 -2.962 -16.696 1.00 88.06 181 ILE A CA 1
ATOM 1412 C C . ILE A 1 181 ? -8.110 -1.587 -17.090 1.00 88.06 181 ILE A C 1
ATOM 1414 O O . ILE A 1 181 ? -7.822 -1.348 -18.259 1.00 88.06 181 ILE A O 1
ATOM 1418 N N . MET A 1 182 ? -7.926 -0.687 -16.122 1.00 86.25 182 MET A N 1
ATOM 1419 C CA . MET A 1 182 ? -7.508 0.689 -16.396 1.00 86.25 182 MET A CA 1
ATOM 1420 C C . MET A 1 182 ? -6.064 0.802 -16.912 1.00 86.25 182 MET A C 1
ATOM 1422 O O . MET A 1 182 ? -5.788 1.666 -17.742 1.00 86.25 182 MET A O 1
ATOM 1426 N N . TYR A 1 183 ? -5.136 -0.024 -16.410 1.00 78.25 183 TYR A N 1
ATOM 1427 C CA . TYR A 1 183 ? -3.714 0.073 -16.766 1.00 78.25 183 TYR A CA 1
ATOM 1428 C C . TYR A 1 183 ? -3.256 -0.931 -17.818 1.00 78.25 183 TYR A C 1
ATOM 1430 O O . TYR A 1 183 ? -2.387 -0.578 -18.615 1.00 78.25 183 TYR A O 1
ATOM 1438 N N . LEU A 1 184 ? -3.790 -2.158 -17.820 1.00 71.94 184 LEU A N 1
ATOM 1439 C CA . LEU A 1 184 ? -3.431 -3.136 -18.846 1.00 71.94 184 LEU A CA 1
ATOM 1440 C C . LEU A 1 184 ? -4.285 -3.036 -20.100 1.00 71.94 184 LEU A C 1
ATOM 1442 O O . LEU A 1 184 ? -3.829 -3.582 -21.092 1.00 71.94 184 LEU A O 1
ATOM 1446 N N . GLY A 1 185 ? -5.426 -2.329 -20.068 1.00 68.12 185 GLY A N 1
ATOM 1447 C CA . GLY A 1 185 ? -6.234 -1.992 -21.243 1.00 68.12 185 GLY A CA 1
ATOM 1448 C C . GLY A 1 185 ? -6.483 -3.188 -22.160 1.00 68.12 185 GLY A C 1
ATOM 1449 O O . GLY A 1 185 ? -5.672 -3.465 -23.037 1.00 68.12 185 GLY A O 1
ATOM 1450 N N . PHE A 1 186 ? -7.598 -3.891 -21.961 1.00 52.25 186 PHE A N 1
ATOM 1451 C CA . PHE A 1 186 ? -8.064 -4.833 -22.983 1.00 52.25 186 PHE A CA 1
ATOM 1452 C C . PHE A 1 186 ? -8.376 -4.110 -24.297 1.00 52.25 186 PHE A C 1
ATOM 1454 O O . PHE A 1 186 ? -8.951 -2.998 -24.226 1.00 52.25 186 PHE A O 1
#

Sequence (186 aa):
MVVTAFLSMWISNTATTAMMIPIAQAVLEQLYSSEEKVNKNSVNSTTSEKREYETTMVNGNMTIPAQSQYSLSLLPTQNKTHHVCFSGVDFIEIEQEDEKQRQKLQNHLKLCKGVSLCVCYSASIGGIATLTGTTPNLVMKGQMDELFPQNNNIINFASWFGFAFPTMIVLLALSWIWLQIMYLGF

InterPro domains:
  IPR001898 Solute carrier family 13 [PF00939] (1-185)

pLDDT: mean 73.85, std 23.72, range [24.02, 95.5]